Protein AF-A0A2V6QUX3-F1 (afdb_monomer_lite)

Foldseek 3Di:
DDDDDDDDDDDDDDDDDDDDDDDDDDDDDDDDDDDDDDDDDDDDDDDDDDPPPPDPDDDDDDDDDDDDDDDPPVPPVPVVLVVVLVVLLVVLVVVVVVVDAEEEAEDDDQQPSNQVSQVSSQVSSPVPPRHGYHYQERHVDVQNNCLNVPPVLLVLFPFPCSVQFDFLAQQVLLLCCQPPVVPDPLVVLLPDDAAGFPVVVCSVVVHDPCRRDVVPPRGHYRSNRHHVVSNVVSVVSSNVSSVVVVDVVVDDDPDD

Sequence (256 aa):
MARGRPPGQGSPQRGAAAARRHRAARPPLAAARGLARRRRARASSGAASPPRRLQADRAARLAVRRQPARARLRRHHLALRPTLVAVAAEILDALAAQGFRRFVLANYQADPAHLAAMARIKRRAELRRGVRVLFAGFAPAPRTQRAMTHARVTGLLKSPTPEREWHSGEMETSLVLATRPRLVRRRLARRLPPHWIDFRAALAAGKTFREMDASGRGYFGWPAAARAATGRRGLALRARLIARVLLAELGPLRTR

Secondary structure (DSSP, 8-state):
------------------------------------------------PPP-------PPP--PPPPPPSS-TTTHHHHHHHHHHHHHHHHHHHHHHTT--EEEEEE----HHHHHHHHHHHHHHHTSTT-EEEEEES-SSHHHHHHHT-HHHHTT---S-GGG--BBSHHHHHHHHHH-GGGS-HHHHTTPPPB---HHHHHHTT--TTTT-TT--S-BB-GGG--HHHHHHHHHHHHHHHHHHHHHHH-S----

Radius of gyration: 29.63 Å; chains: 1; bounding box: 108×69×61 Å

Structure (mmCIF, N/CA/C/O backbone):
data_AF-A0A2V6QUX3-F1
#
_entry.id   AF-A0A2V6QUX3-F1
#
loop_
_atom_site.group_PDB
_atom_site.id
_atom_site.type_symbol
_atom_site.label_atom_id
_atom_site.label_alt_id
_atom_site.label_comp_id
_atom_site.label_asym_id
_atom_site.label_entity_id
_atom_site.label_seq_id
_atom_site.pdbx_PDB_ins_code
_atom_site.Cartn_x
_atom_site.Cartn_y
_atom_site.Cartn_z
_atom_site.occupancy
_atom_site.B_iso_or_equiv
_atom_site.auth_seq_id
_atom_site.auth_comp_id
_atom_site.auth_asym_id
_atom_site.auth_atom_id
_atom_site.pdbx_PDB_model_num
ATOM 1 N N . MET A 1 1 ? 73.077 -7.636 -27.935 1.00 43.09 1 MET A N 1
ATOM 2 C CA . MET A 1 1 ? 72.700 -8.902 -27.266 1.00 43.09 1 MET A CA 1
ATOM 3 C C . MET A 1 1 ? 71.579 -9.573 -28.047 1.00 43.09 1 MET A C 1
ATOM 5 O O . MET A 1 1 ? 70.818 -8.884 -28.714 1.00 43.09 1 MET A O 1
ATOM 9 N N . ALA A 1 2 ? 71.615 -10.902 -28.082 1.00 38.53 2 ALA A N 1
ATOM 10 C CA . ALA A 1 2 ? 71.203 -11.757 -29.191 1.00 38.53 2 ALA A CA 1
ATOM 11 C C . ALA A 1 2 ? 69.688 -11.937 -29.409 1.00 38.53 2 ALA A C 1
ATOM 13 O O . ALA A 1 2 ? 68.877 -11.845 -28.493 1.00 38.53 2 ALA A O 1
ATOM 14 N N . ARG A 1 3 ? 69.361 -12.245 -30.672 1.00 46.12 3 ARG A N 1
ATOM 15 C CA . ARG A 1 3 ? 68.068 -12.709 -31.194 1.00 46.12 3 ARG A CA 1
ATOM 16 C C . ARG A 1 3 ? 67.810 -14.166 -30.784 1.00 46.12 3 ARG A C 1
ATOM 18 O O . ARG A 1 3 ? 68.743 -14.960 -30.771 1.00 46.12 3 ARG A O 1
ATOM 25 N N . GLY A 1 4 ? 66.539 -14.528 -30.601 1.00 35.66 4 GLY A N 1
ATOM 26 C CA . GLY A 1 4 ? 66.087 -15.919 -30.504 1.00 35.66 4 GLY A CA 1
ATOM 27 C C . GLY A 1 4 ? 64.568 -16.058 -30.668 1.00 35.66 4 GLY A C 1
ATOM 28 O O . GLY A 1 4 ? 63.808 -15.740 -29.763 1.00 35.66 4 GLY A O 1
ATOM 29 N N . ARG A 1 5 ? 64.136 -16.532 -31.840 1.00 44.34 5 ARG A N 1
ATOM 30 C CA . ARG A 1 5 ? 62.883 -17.283 -32.097 1.00 44.34 5 ARG A CA 1
ATOM 31 C C . ARG A 1 5 ? 63.301 -18.770 -32.205 1.00 44.34 5 ARG A C 1
ATOM 33 O O . ARG A 1 5 ? 64.470 -18.967 -32.545 1.00 44.34 5 ARG A O 1
ATOM 40 N N . PRO A 1 6 ? 62.438 -19.805 -32.024 1.00 53.16 6 PRO A N 1
ATOM 41 C CA . PRO A 1 6 ? 61.238 -20.003 -32.858 1.00 53.16 6 PRO A CA 1
ATOM 42 C C . PRO A 1 6 ? 60.095 -20.811 -32.139 1.00 53.16 6 PRO A C 1
ATOM 44 O O . PRO A 1 6 ? 59.883 -20.533 -30.963 1.00 53.16 6 PRO A O 1
ATOM 47 N N . PRO A 1 7 ? 59.242 -21.654 -32.785 1.00 52.06 7 PRO A N 1
ATOM 48 C CA . PRO A 1 7 ? 57.786 -21.451 -32.815 1.00 52.06 7 PRO A CA 1
ATOM 49 C C . PRO A 1 7 ? 56.958 -22.633 -32.244 1.00 52.06 7 PRO A C 1
ATOM 51 O O . PRO A 1 7 ? 57.486 -23.691 -31.924 1.00 52.06 7 PRO A O 1
ATOM 54 N N . GLY A 1 8 ? 55.629 -22.490 -32.178 1.00 36.59 8 GLY A N 1
ATOM 55 C CA . GLY A 1 8 ? 54.726 -23.606 -31.863 1.00 36.59 8 GLY A CA 1
ATOM 56 C C . GLY A 1 8 ? 53.265 -23.301 -32.190 1.00 36.59 8 GLY A C 1
ATOM 57 O O . GLY A 1 8 ? 52.584 -22.637 -31.418 1.00 36.59 8 GLY A O 1
ATOM 58 N N . GLN A 1 9 ? 52.806 -23.762 -33.356 1.00 39.53 9 GLN A N 1
ATOM 59 C CA . GLN A 1 9 ? 51.411 -23.722 -33.804 1.00 39.53 9 GLN A CA 1
ATOM 60 C C . GLN A 1 9 ? 50.576 -24.814 -33.111 1.00 39.53 9 GLN A C 1
ATOM 62 O O . GLN A 1 9 ? 51.081 -25.902 -32.849 1.00 39.53 9 GLN A O 1
ATOM 67 N N . GLY A 1 10 ? 49.276 -24.562 -32.919 1.00 31.95 10 GLY A N 1
ATOM 68 C CA . GLY A 1 10 ? 48.296 -25.602 -32.583 1.00 31.95 10 GLY A CA 1
ATOM 69 C C . GLY A 1 10 ? 46.887 -25.055 -32.336 1.00 31.95 10 GLY A C 1
ATOM 70 O O . GLY A 1 10 ? 46.581 -24.586 -31.246 1.00 31.95 10 GLY A O 1
ATOM 71 N N . SER A 1 11 ? 46.018 -25.112 -33.348 1.00 40.03 11 SER A N 1
ATOM 72 C CA . SER A 1 11 ? 44.553 -24.960 -33.221 1.00 40.03 11 SER A CA 1
ATOM 73 C C . SER A 1 11 ? 43.859 -26.331 -33.466 1.00 40.03 11 SER A C 1
ATOM 75 O O . SER A 1 11 ? 44.556 -27.340 -33.528 1.00 40.03 11 SER A O 1
ATOM 77 N N . PRO A 1 12 ? 42.515 -26.455 -33.527 1.00 47.34 12 PRO A N 1
ATOM 78 C CA . PRO A 1 12 ? 41.718 -27.200 -32.549 1.00 47.34 12 PRO A CA 1
ATOM 79 C C . PRO A 1 12 ? 41.061 -28.483 -33.114 1.00 47.34 12 PRO A C 1
ATOM 81 O O . PRO A 1 12 ? 40.674 -28.540 -34.279 1.00 47.34 12 PRO A O 1
ATOM 84 N N . GLN A 1 13 ? 40.810 -29.489 -32.270 1.00 39.94 13 GLN A N 1
ATOM 85 C CA . GLN A 1 13 ? 39.894 -30.609 -32.572 1.00 39.94 13 GLN A CA 1
ATOM 86 C C . GLN A 1 13 ? 38.614 -30.408 -31.742 1.00 39.94 13 GLN A C 1
ATOM 88 O O . GLN A 1 13 ? 38.682 -30.281 -30.525 1.00 39.94 13 GLN A O 1
ATOM 93 N N . ARG A 1 14 ? 37.453 -30.072 -32.326 1.00 39.25 14 ARG A N 1
ATOM 94 C CA . ARG A 1 14 ? 36.448 -30.945 -32.978 1.00 39.25 14 ARG A CA 1
ATOM 95 C C . ARG A 1 14 ? 36.137 -32.232 -32.203 1.00 39.25 14 ARG A C 1
ATOM 97 O O . ARG A 1 14 ? 36.908 -33.177 -32.225 1.00 39.25 14 ARG A O 1
ATOM 104 N N . GLY A 1 15 ? 34.930 -32.276 -31.640 1.00 31.92 15 GLY A N 1
ATOM 105 C CA . GLY A 1 15 ? 34.277 -33.481 -31.130 1.00 31.92 15 GLY A CA 1
ATOM 106 C C . GLY A 1 15 ? 32.776 -33.241 -30.983 1.00 31.92 15 GLY A C 1
ATOM 107 O O . GLY A 1 15 ? 32.317 -32.745 -29.961 1.00 31.92 15 GLY A O 1
ATOM 108 N N . ALA A 1 16 ? 32.026 -33.527 -32.046 1.00 33.94 16 ALA A N 1
ATOM 109 C CA . ALA A 1 16 ? 30.569 -33.545 -32.077 1.00 33.94 16 ALA A CA 1
ATOM 110 C C . ALA A 1 16 ? 30.054 -34.952 -31.747 1.00 33.94 16 ALA A C 1
ATOM 112 O O . ALA A 1 16 ? 30.680 -35.915 -32.174 1.00 33.94 16 ALA A O 1
ATOM 113 N N . ALA A 1 17 ? 28.907 -35.046 -31.064 1.00 33.72 17 ALA A N 1
ATOM 114 C CA . ALA A 1 17 ? 27.899 -36.125 -31.112 1.00 33.72 17 ALA A CA 1
ATOM 115 C C . ALA A 1 17 ? 27.085 -36.095 -29.804 1.00 33.72 17 ALA A C 1
ATOM 117 O O . ALA A 1 17 ? 27.622 -35.799 -28.749 1.00 33.72 17 ALA A O 1
ATOM 118 N N . ALA A 1 18 ? 25.805 -36.429 -29.723 1.00 34.84 18 ALA A N 1
ATOM 119 C CA . ALA A 1 18 ? 24.740 -36.630 -30.687 1.00 34.84 18 ALA A CA 1
ATOM 120 C C . ALA A 1 18 ? 23.463 -36.756 -29.839 1.00 34.84 18 ALA A C 1
ATOM 122 O O . ALA A 1 18 ? 23.457 -37.369 -28.772 1.00 34.84 18 ALA A O 1
ATOM 123 N N . ALA A 1 19 ? 22.374 -36.172 -30.320 1.00 35.12 19 ALA A N 1
ATOM 124 C CA . ALA A 1 19 ? 21.045 -36.363 -29.770 1.00 35.12 19 ALA A CA 1
ATOM 125 C C . ALA A 1 19 ? 20.570 -37.813 -29.958 1.00 35.12 19 ALA A C 1
ATOM 127 O O . ALA A 1 19 ? 20.702 -38.352 -31.055 1.00 35.12 19 ALA A O 1
ATOM 128 N N . ARG A 1 20 ? 19.883 -38.389 -28.962 1.00 39.03 20 ARG A N 1
ATOM 129 C CA . ARG A 1 20 ? 18.857 -39.417 -29.207 1.00 39.03 20 ARG A CA 1
ATOM 130 C C . ARG A 1 20 ? 17.633 -39.201 -28.320 1.00 39.03 20 ARG A C 1
ATOM 132 O O . ARG A 1 20 ? 17.701 -39.163 -27.098 1.00 39.03 20 ARG A O 1
ATOM 139 N N . ARG A 1 21 ? 16.509 -39.028 -29.013 1.00 38.91 21 ARG A N 1
ATOM 140 C CA . ARG A 1 21 ? 15.127 -39.053 -28.532 1.00 38.91 21 ARG A CA 1
ATOM 141 C C . ARG A 1 21 ? 14.671 -40.512 -28.459 1.00 38.91 21 ARG A C 1
ATOM 143 O O . ARG A 1 21 ? 14.936 -41.224 -29.413 1.00 38.91 21 ARG A O 1
ATOM 150 N N . HIS A 1 22 ? 13.891 -40.895 -27.452 1.00 34.91 22 HIS A N 1
ATOM 151 C CA . HIS A 1 22 ? 12.824 -41.912 -27.540 1.00 34.91 22 HIS A CA 1
ATOM 152 C C . HIS A 1 22 ? 11.857 -41.640 -26.372 1.00 34.91 22 HIS A C 1
ATOM 154 O O . HIS A 1 22 ? 12.281 -41.584 -25.228 1.00 34.91 22 HIS A O 1
ATOM 160 N N . ARG A 1 23 ? 10.675 -41.064 -26.614 1.00 32.09 23 ARG A N 1
ATOM 161 C CA . ARG A 1 23 ? 9.400 -41.626 -27.110 1.00 32.09 23 ARG A CA 1
ATOM 162 C C . ARG A 1 23 ? 8.603 -42.335 -26.002 1.00 32.09 23 ARG A C 1
ATOM 164 O O . ARG A 1 23 ? 9.087 -43.222 -25.320 1.00 32.09 23 ARG A O 1
ATOM 171 N N . ALA A 1 24 ? 7.378 -41.835 -25.865 1.00 34.84 24 ALA A N 1
ATOM 172 C CA . ALA A 1 24 ? 6.323 -42.142 -24.913 1.00 34.84 24 ALA A CA 1
ATOM 173 C C . ALA A 1 24 ? 5.919 -43.619 -24.793 1.00 34.84 24 ALA A C 1
ATOM 175 O O . ALA A 1 24 ? 5.909 -44.337 -25.788 1.00 34.84 24 ALA A O 1
ATOM 176 N N . ALA A 1 25 ? 5.387 -43.969 -23.618 1.00 32.56 25 ALA A N 1
ATOM 177 C CA . ALA A 1 25 ? 4.311 -44.947 -23.474 1.00 32.56 25 ALA A CA 1
ATOM 178 C C . ALA A 1 25 ? 3.420 -44.591 -22.260 1.00 32.56 25 ALA A C 1
ATOM 180 O O . ALA A 1 25 ? 3.866 -44.582 -21.117 1.00 32.56 25 ALA A O 1
ATOM 181 N N . ARG A 1 26 ? 2.152 -44.260 -22.535 1.00 40.69 26 ARG A N 1
ATOM 182 C CA . ARG A 1 26 ? 0.984 -44.471 -21.653 1.00 40.69 26 ARG A CA 1
ATOM 183 C C . ARG A 1 26 ? 0.309 -45.754 -22.151 1.00 40.69 26 ARG A C 1
ATOM 185 O O . ARG A 1 26 ? 0.364 -45.977 -23.362 1.00 40.69 26 ARG A O 1
ATOM 192 N N . PRO A 1 27 ? -0.342 -46.556 -21.291 1.00 43.00 27 PRO A N 1
ATOM 193 C CA . PRO A 1 27 ? -1.818 -46.516 -21.170 1.00 43.00 27 PRO A CA 1
ATOM 194 C C . PRO A 1 27 ? -2.310 -46.992 -19.767 1.00 43.00 27 PRO A C 1
ATOM 196 O O . PRO A 1 27 ? -1.497 -47.045 -18.849 1.00 43.00 27 PRO A O 1
ATOM 199 N N . PRO A 1 28 ? -3.590 -47.373 -19.552 1.00 46.66 28 PRO A N 1
ATOM 200 C CA . PRO A 1 28 ? -4.820 -46.598 -19.732 1.00 46.66 28 PRO A CA 1
ATOM 201 C C . PRO A 1 28 ? -5.680 -46.499 -18.444 1.00 46.66 28 PRO A C 1
ATOM 203 O O . PRO A 1 28 ? -5.431 -47.135 -17.425 1.00 46.66 28 PRO A O 1
ATOM 206 N N . LEU A 1 29 ? -6.732 -45.680 -18.543 1.00 36.84 29 LEU A N 1
ATOM 207 C CA . LEU A 1 29 ? -7.886 -45.599 -17.644 1.00 36.84 29 LEU A CA 1
ATOM 208 C C . LEU A 1 29 ? -8.744 -46.874 -17.709 1.00 36.84 29 LEU A C 1
ATOM 210 O O . LEU A 1 29 ? -9.062 -47.332 -18.804 1.00 36.84 29 LEU A O 1
ATOM 214 N N . ALA A 1 30 ? -9.217 -47.342 -16.552 1.00 33.44 30 ALA A N 1
ATOM 215 C CA . ALA A 1 30 ? -10.350 -48.256 -16.430 1.00 33.44 30 ALA A CA 1
ATOM 216 C C . ALA A 1 30 ? -11.460 -47.603 -15.589 1.00 33.44 30 ALA A C 1
ATOM 218 O O . ALA A 1 30 ? -11.203 -46.900 -14.611 1.00 33.44 30 ALA A O 1
ATOM 219 N N . ALA A 1 31 ? -12.694 -47.813 -16.037 1.00 31.36 31 ALA A N 1
ATOM 220 C CA . ALA A 1 31 ? -13.938 -47.250 -15.538 1.00 31.36 31 ALA A CA 1
ATOM 221 C C . ALA A 1 31 ? -14.738 -48.283 -14.725 1.00 31.36 31 ALA A C 1
ATOM 223 O O . ALA A 1 31 ? -14.658 -49.465 -15.029 1.00 31.36 31 ALA A O 1
ATOM 224 N N . ALA A 1 32 ? -15.566 -47.820 -13.779 1.00 33.09 32 ALA A N 1
ATOM 225 C CA . ALA A 1 32 ? -16.859 -48.399 -13.347 1.00 33.09 32 ALA A CA 1
ATOM 226 C C . ALA A 1 32 ? -17.409 -47.489 -12.222 1.00 33.09 32 ALA A C 1
ATOM 228 O O . ALA A 1 32 ? -16.690 -47.208 -11.271 1.00 33.09 32 ALA A O 1
ATOM 229 N N . ARG A 1 33 ? -18.536 -46.766 -12.331 1.00 31.72 33 ARG A N 1
ATOM 230 C CA . ARG A 1 33 ? -19.962 -47.167 -12.403 1.00 31.72 33 ARG A CA 1
ATOM 231 C C . ARG A 1 33 ? -20.409 -48.117 -11.278 1.00 31.72 33 ARG A C 1
ATOM 233 O O . ARG A 1 33 ? -19.959 -49.249 -11.219 1.00 31.72 33 ARG A O 1
ATOM 240 N N . GLY A 1 34 ? -21.371 -47.654 -10.469 1.00 28.30 34 GLY A N 1
ATOM 241 C CA . GLY A 1 34 ? -22.143 -48.449 -9.498 1.00 28.30 34 GLY A CA 1
ATOM 242 C C . GLY A 1 34 ? -22.732 -47.568 -8.384 1.00 28.30 34 GLY A C 1
ATOM 243 O O . GLY A 1 34 ? -22.039 -47.230 -7.439 1.00 28.30 34 GLY A O 1
ATOM 244 N N . LEU A 1 35 ? -23.871 -46.909 -8.617 1.00 30.88 35 LEU A N 1
ATOM 245 C CA . LEU A 1 35 ? -25.223 -47.305 -8.178 1.00 30.88 35 LEU A CA 1
ATOM 246 C C . LEU A 1 35 ? -25.536 -47.105 -6.678 1.00 30.88 35 LEU A C 1
ATOM 248 O O . LEU A 1 35 ? -25.100 -47.834 -5.800 1.00 30.88 35 LEU A O 1
ATOM 252 N N . ALA A 1 36 ? -26.380 -46.090 -6.466 1.00 31.48 36 ALA A N 1
ATOM 253 C CA . ALA A 1 36 ? -27.442 -45.927 -5.477 1.00 31.48 36 ALA A CA 1
ATOM 254 C C . ALA A 1 36 ? -27.712 -47.062 -4.468 1.00 31.48 36 ALA A C 1
ATOM 256 O O . ALA A 1 36 ? -27.980 -48.191 -4.864 1.00 31.48 36 ALA A O 1
ATOM 257 N N . ARG A 1 37 ? -27.964 -46.681 -3.204 1.00 33.97 37 ARG A N 1
ATOM 258 C CA . ARG A 1 37 ? -29.297 -46.836 -2.583 1.00 33.97 37 ARG A CA 1
ATOM 259 C C . ARG A 1 37 ? -29.432 -46.095 -1.250 1.00 33.97 37 ARG A C 1
ATOM 261 O O . ARG A 1 37 ? -28.499 -45.926 -0.479 1.00 33.97 37 ARG A O 1
ATOM 268 N N . ARG A 1 38 ? -30.665 -45.632 -1.051 1.00 37.31 38 ARG A N 1
ATOM 269 C CA . ARG A 1 38 ? -31.224 -44.913 0.095 1.00 37.31 38 ARG A CA 1
ATOM 270 C C . ARG A 1 38 ? -31.190 -45.759 1.371 1.00 37.31 38 ARG A C 1
ATOM 272 O O . ARG A 1 38 ? -31.522 -46.936 1.306 1.00 37.31 38 ARG A O 1
ATOM 279 N N . ARG A 1 39 ? -31.048 -45.105 2.528 1.00 33.22 39 ARG A N 1
ATOM 280 C CA . ARG A 1 39 ? -31.860 -45.407 3.720 1.00 33.22 39 ARG A CA 1
ATOM 281 C C . ARG A 1 39 ? -31.997 -44.163 4.600 1.00 33.22 39 ARG A C 1
ATOM 283 O O . ARG A 1 39 ? -31.015 -43.598 5.065 1.00 33.22 39 ARG A O 1
ATOM 290 N N . ARG A 1 40 ? -33.248 -43.724 4.768 1.00 33.03 40 ARG A N 1
ATOM 291 C CA . ARG A 1 40 ? -33.690 -42.825 5.837 1.00 33.03 40 ARG A CA 1
ATOM 292 C C . ARG A 1 40 ? -33.839 -43.664 7.106 1.00 33.03 40 ARG A C 1
ATOM 294 O O . ARG A 1 40 ? -34.483 -44.705 7.046 1.00 33.03 40 ARG A O 1
ATOM 301 N N . ALA A 1 41 ? -33.351 -43.155 8.228 1.00 31.75 41 ALA A N 1
ATOM 302 C CA . ALA A 1 41 ? -33.895 -43.444 9.547 1.00 31.75 41 ALA A CA 1
ATOM 303 C C . ALA A 1 41 ? -33.801 -42.156 10.376 1.00 31.75 41 ALA A C 1
ATOM 305 O O . ALA A 1 41 ? -32.741 -41.539 10.461 1.00 31.75 41 ALA A O 1
ATOM 306 N N . ARG A 1 42 ? -34.947 -41.713 10.897 1.00 34.09 42 ARG A N 1
ATOM 307 C CA . ARG A 1 42 ? -35.059 -40.678 11.927 1.00 34.09 42 ARG A CA 1
ATOM 308 C C . ARG A 1 42 ? -34.806 -41.344 13.279 1.00 34.09 42 ARG A C 1
ATOM 310 O O . ARG A 1 42 ? -35.433 -42.362 13.541 1.00 34.09 42 ARG A O 1
ATOM 317 N N . ALA A 1 43 ? -34.012 -40.716 14.137 1.00 29.09 43 ALA A N 1
ATOM 318 C CA . ALA A 1 43 ? -34.229 -40.717 15.580 1.00 29.09 43 ALA A CA 1
ATOM 319 C C . ALA A 1 43 ? -33.543 -39.488 16.196 1.00 29.09 43 ALA A C 1
ATOM 321 O O . ALA A 1 43 ? -32.463 -39.074 15.786 1.00 29.09 43 ALA A O 1
ATOM 322 N N . SER A 1 44 ? -34.271 -38.878 17.115 1.00 32.06 44 SER A N 1
ATOM 323 C CA . SER A 1 44 ? -34.061 -37.636 17.850 1.00 32.06 44 SER A CA 1
ATOM 324 C C . SER A 1 44 ? -33.049 -37.748 18.991 1.00 32.06 44 SER A C 1
ATOM 326 O O . SER A 1 44 ? -33.117 -38.720 19.729 1.00 32.06 44 SER A O 1
ATOM 328 N N . SER A 1 45 ? -32.261 -36.695 19.236 1.00 28.34 45 SER A N 1
ATOM 329 C CA . SER A 1 45 ? -32.005 -36.135 20.582 1.00 28.34 45 SER A CA 1
ATOM 330 C C . SER A 1 45 ? -31.050 -34.942 20.482 1.00 28.34 45 SER A C 1
ATOM 332 O O . SER A 1 45 ? -30.103 -34.963 19.700 1.00 28.34 45 SER A O 1
ATOM 334 N N . GLY A 1 46 ? -31.335 -33.881 21.237 1.00 33.81 46 GLY A N 1
ATOM 335 C CA . GLY A 1 46 ? -30.667 -32.588 21.137 1.00 33.81 46 GLY A CA 1
ATOM 336 C C . GLY A 1 46 ? -29.177 -32.587 21.479 1.00 33.81 46 GLY A C 1
ATOM 337 O O . GLY A 1 46 ? -28.716 -33.321 22.345 1.00 33.81 46 GLY A O 1
ATOM 338 N N . ALA A 1 47 ? -28.449 -31.683 20.827 1.00 28.09 47 ALA A N 1
ATOM 339 C CA . ALA A 1 47 ? -27.190 -31.141 21.317 1.00 28.09 47 ALA A CA 1
ATOM 340 C C . ALA A 1 47 ? -26.915 -29.799 20.618 1.00 28.09 47 ALA A C 1
ATOM 342 O O . ALA A 1 47 ? -26.825 -29.733 19.396 1.00 28.09 47 ALA A O 1
ATOM 343 N N . ALA A 1 48 ? -26.842 -28.749 21.437 1.00 30.23 48 ALA A N 1
ATOM 344 C CA . ALA A 1 48 ? -26.171 -27.463 21.246 1.00 30.23 48 ALA A CA 1
ATOM 345 C C . ALA A 1 48 ? -26.047 -26.886 19.818 1.00 30.23 48 ALA A C 1
ATOM 347 O O . ALA A 1 48 ? -25.241 -27.322 18.995 1.00 30.23 48 ALA A O 1
ATOM 348 N N . SER A 1 49 ? -26.742 -25.767 19.590 1.00 31.16 49 SER A N 1
ATOM 349 C CA . SER A 1 49 ? -26.425 -24.825 18.513 1.00 31.16 49 SER A CA 1
ATOM 350 C C . SER A 1 49 ? -24.928 -24.472 18.527 1.00 31.16 49 SER A C 1
ATOM 352 O O . SER A 1 49 ? -24.420 -24.046 19.567 1.00 31.16 49 SER A O 1
ATOM 354 N N . PRO A 1 50 ? -24.204 -24.597 17.401 1.00 31.17 50 PRO A N 1
ATOM 355 C CA . PRO A 1 50 ? -22.801 -24.213 17.346 1.00 31.17 50 PRO A CA 1
ATOM 356 C C . PRO A 1 50 ? -22.668 -22.692 17.521 1.00 31.17 50 PRO A C 1
ATOM 358 O O . PRO A 1 50 ? -23.553 -21.940 17.092 1.00 31.17 50 PRO A O 1
ATOM 361 N N . PRO A 1 51 ? -21.567 -22.200 18.118 1.00 31.34 51 PRO A N 1
ATOM 362 C CA . PRO A 1 51 ? -21.368 -20.773 18.309 1.00 31.34 51 PRO A CA 1
ATOM 363 C C . PRO A 1 51 ? -21.386 -20.066 16.952 1.00 31.34 51 PRO A C 1
ATOM 365 O O . PRO A 1 51 ? -20.704 -20.470 16.002 1.00 31.34 51 PRO A O 1
ATOM 368 N N . ARG A 1 52 ? -22.194 -19.001 16.866 1.00 32.44 52 ARG A N 1
ATOM 369 C CA . ARG A 1 52 ? -22.259 -18.101 15.711 1.00 32.44 52 ARG A CA 1
ATOM 370 C C . ARG A 1 52 ? -20.835 -17.709 15.321 1.00 32.44 52 ARG A C 1
ATOM 372 O O . ARG A 1 52 ? -20.135 -17.035 16.074 1.00 32.44 52 ARG A O 1
ATOM 379 N N . ARG A 1 53 ? -20.406 -18.132 14.129 1.00 28.45 53 ARG A N 1
ATOM 380 C CA . ARG A 1 53 ? -19.168 -17.648 13.514 1.00 28.45 53 ARG A CA 1
ATOM 381 C C . ARG A 1 53 ? -19.244 -16.124 13.456 1.00 28.45 53 ARG A C 1
ATOM 383 O O . ARG A 1 53 ? -20.141 -15.588 12.812 1.00 28.45 53 ARG A O 1
ATOM 390 N N . LEU A 1 54 ? -18.299 -15.451 14.109 1.00 31.56 54 LEU A N 1
ATOM 391 C CA . LEU A 1 54 ? -18.039 -14.023 13.944 1.00 31.56 54 LEU A CA 1
ATOM 392 C C . LEU A 1 54 ? -17.766 -13.748 12.457 1.00 31.56 54 LEU A C 1
ATOM 394 O O . LEU A 1 54 ? -16.657 -13.959 11.961 1.00 31.56 54 LEU A O 1
ATOM 398 N N . GLN A 1 55 ? -18.797 -13.322 11.730 1.00 26.77 55 GLN A N 1
ATOM 399 C CA . GLN A 1 55 ? -18.636 -12.699 10.426 1.00 26.77 55 GLN A CA 1
ATOM 400 C C . GLN A 1 55 ? -18.021 -11.321 10.667 1.00 26.77 55 GLN A C 1
ATOM 402 O O . GLN A 1 55 ? -18.598 -10.466 11.330 1.00 26.77 55 GLN A O 1
ATOM 407 N N . ALA A 1 56 ? -16.807 -11.117 10.160 1.00 38.34 56 ALA A N 1
ATOM 408 C CA . ALA A 1 56 ? -16.301 -9.772 9.962 1.00 38.34 56 ALA A CA 1
ATOM 409 C C . ALA A 1 56 ? -17.142 -9.141 8.847 1.00 38.34 56 ALA A C 1
ATOM 411 O O . ALA A 1 56 ? -16.945 -9.466 7.671 1.00 38.34 56 ALA A O 1
ATOM 412 N N . ASP A 1 57 ? -18.090 -8.283 9.218 1.00 38.12 57 ASP A N 1
ATOM 413 C CA . ASP A 1 57 ? -18.901 -7.549 8.255 1.00 38.12 57 ASP A CA 1
ATOM 414 C C . ASP A 1 57 ? -17.991 -6.681 7.380 1.00 38.12 57 ASP A C 1
ATOM 416 O O . ASP A 1 57 ? -17.270 -5.789 7.839 1.00 38.12 57 ASP A O 1
ATOM 420 N N . ARG A 1 58 ? -17.967 -6.991 6.081 1.00 38.00 58 ARG A N 1
ATOM 421 C CA . ARG A 1 58 ? -17.221 -6.218 5.086 1.00 38.00 58 ARG A CA 1
ATOM 422 C C . ARG A 1 58 ? -17.966 -4.912 4.823 1.00 38.00 58 ARG A C 1
ATOM 424 O O . ARG A 1 58 ? -18.871 -4.882 3.996 1.00 38.00 58 ARG A O 1
ATOM 431 N N . ALA A 1 59 ? -17.539 -3.829 5.465 1.00 44.88 59 ALA A N 1
ATOM 432 C CA . ALA A 1 59 ? -17.989 -2.487 5.108 1.00 44.88 59 ALA A CA 1
ATOM 433 C C . ALA A 1 59 ? -17.512 -2.073 3.697 1.00 44.88 59 ALA A C 1
ATOM 435 O O . ALA A 1 59 ? -16.501 -2.562 3.176 1.00 44.88 59 ALA A O 1
ATOM 436 N N . ALA A 1 60 ? -18.287 -1.177 3.081 1.00 39.81 60 ALA A N 1
ATOM 437 C CA . ALA A 1 60 ? -18.222 -0.763 1.683 1.00 39.81 60 ALA A CA 1
ATOM 438 C C . ALA A 1 60 ? -16.819 -0.350 1.193 1.00 39.81 60 ALA A C 1
ATOM 440 O O . ALA A 1 60 ? -16.063 0.352 1.862 1.00 39.81 60 ALA A O 1
ATOM 441 N N . ARG A 1 61 ? -16.484 -0.755 -0.041 1.00 39.00 61 ARG A N 1
ATOM 442 C CA . ARG A 1 61 ? -15.295 -0.274 -0.759 1.00 39.00 61 ARG A CA 1
ATOM 443 C C . ARG A 1 61 ? -15.598 1.096 -1.361 1.00 39.00 61 ARG A C 1
ATOM 445 O O . ARG A 1 61 ? -16.437 1.185 -2.251 1.00 39.00 61 ARG A O 1
ATOM 452 N N . LEU A 1 62 ? -14.880 2.135 -0.941 1.00 37.81 62 LEU A N 1
ATOM 453 C CA . LEU A 1 62 ? -14.979 3.454 -1.564 1.00 37.81 62 LEU A CA 1
ATOM 454 C C . LEU A 1 62 ? -14.331 3.416 -2.962 1.00 37.81 62 LEU A C 1
ATOM 456 O O . LEU A 1 62 ? -13.112 3.296 -3.089 1.00 37.81 62 LEU A O 1
ATOM 460 N N . ALA A 1 63 ? -15.144 3.481 -4.017 1.00 29.45 63 ALA A N 1
ATOM 461 C CA . ALA A 1 63 ? -14.690 3.645 -5.396 1.00 29.45 63 ALA A CA 1
ATOM 462 C C . ALA A 1 63 ? -15.011 5.072 -5.859 1.00 29.45 63 ALA A C 1
ATOM 464 O O . ALA A 1 63 ? -16.172 5.430 -6.026 1.00 29.45 63 ALA A O 1
ATOM 465 N N . VAL A 1 64 ? -13.980 5.895 -6.063 1.00 35.78 64 VAL A N 1
ATOM 466 C CA . VAL A 1 64 ? -14.138 7.254 -6.602 1.00 35.78 64 VAL A CA 1
ATOM 467 C C . VAL A 1 64 ? -14.330 7.169 -8.121 1.00 35.78 64 VAL A C 1
ATOM 469 O O . VAL A 1 64 ? -13.482 6.627 -8.834 1.00 35.78 64 VAL A O 1
ATOM 472 N N . ARG A 1 65 ? -15.457 7.689 -8.623 1.00 27.27 65 ARG A N 1
ATOM 473 C CA . ARG A 1 65 ? -15.806 7.749 -10.054 1.00 27.27 65 ARG A CA 1
ATOM 474 C C . ARG A 1 65 ? -14.926 8.804 -10.752 1.00 27.27 65 ARG A C 1
ATOM 476 O O . ARG A 1 65 ? -14.814 9.927 -10.272 1.00 27.27 65 ARG A O 1
ATOM 483 N N . ARG A 1 66 ? -14.271 8.450 -11.868 1.00 31.28 66 ARG A N 1
ATOM 484 C CA . ARG A 1 66 ? -13.461 9.378 -12.689 1.00 31.28 66 ARG A CA 1
ATOM 485 C C . ARG A 1 66 ? -14.365 10.267 -13.558 1.00 31.28 66 ARG A C 1
ATOM 487 O O . ARG A 1 66 ? -15.197 9.732 -14.281 1.00 31.28 66 ARG A O 1
ATOM 494 N N . GLN A 1 67 ? -14.126 11.580 -13.555 1.00 26.11 67 GLN A N 1
ATOM 495 C CA . GLN A 1 67 ? -14.507 12.514 -14.631 1.00 26.11 67 GLN A CA 1
ATOM 496 C C . GLN A 1 67 ? -13.280 12.802 -15.526 1.00 26.11 67 GLN A C 1
ATOM 498 O O . GLN A 1 67 ? -12.148 12.687 -15.041 1.00 26.11 67 GLN A O 1
ATOM 503 N N . PRO A 1 68 ? -13.458 13.098 -16.830 1.00 35.56 68 PRO A N 1
ATOM 504 C CA . PRO A 1 68 ? -12.358 13.123 -17.788 1.00 35.56 68 PRO A CA 1
ATOM 505 C C . PRO A 1 68 ? -11.465 14.365 -17.652 1.00 35.56 68 PRO A C 1
ATOM 507 O O . PRO A 1 68 ? -11.903 15.459 -17.308 1.00 35.56 68 PRO A O 1
ATOM 510 N N . ALA A 1 69 ? -10.177 14.140 -17.920 1.00 42.69 69 ALA A N 1
ATOM 511 C CA . ALA A 1 69 ? -9.073 15.088 -17.831 1.00 42.69 69 ALA A CA 1
ATOM 512 C C . ALA A 1 69 ? -9.144 16.141 -18.946 1.00 42.69 69 ALA A C 1
ATOM 514 O O . ALA A 1 69 ? -9.444 15.809 -20.088 1.00 42.69 69 ALA A O 1
ATOM 515 N N . ARG A 1 70 ? -8.815 17.400 -18.660 1.00 33.09 70 ARG A N 1
ATOM 516 C CA . ARG A 1 70 ? -7.508 18.014 -18.957 1.00 33.09 70 ARG A CA 1
ATOM 517 C C . ARG A 1 70 ? -7.492 19.370 -18.230 1.00 33.09 70 ARG A C 1
ATOM 519 O O . ARG A 1 70 ? -8.407 20.144 -18.450 1.00 33.09 70 ARG A O 1
ATOM 526 N N . ALA A 1 71 ? -6.506 19.605 -17.349 1.00 29.94 71 ALA A N 1
ATOM 527 C CA . ALA A 1 71 ? -6.063 20.908 -16.784 1.00 29.94 71 ALA A CA 1
ATOM 528 C C . ALA A 1 71 ? -5.934 21.039 -15.243 1.00 29.94 71 ALA A C 1
ATOM 530 O O . ALA A 1 71 ? -5.388 22.038 -14.791 1.00 29.94 71 ALA A O 1
ATOM 531 N N . ARG A 1 72 ? -6.335 20.078 -14.388 1.00 33.41 72 ARG A N 1
ATOM 532 C CA . ARG A 1 72 ? -6.344 20.308 -12.910 1.00 33.41 72 ARG A CA 1
ATOM 533 C C . ARG A 1 72 ? -5.546 19.338 -12.028 1.00 33.41 72 ARG A C 1
ATOM 535 O O . ARG A 1 72 ? -5.827 19.195 -10.844 1.00 33.41 72 ARG A O 1
ATOM 542 N N . LEU A 1 73 ? -4.482 18.711 -12.531 1.00 37.78 73 LEU A N 1
ATOM 543 C CA . LEU A 1 73 ? -3.697 17.747 -11.731 1.00 37.78 73 LEU A CA 1
ATOM 544 C C . LEU A 1 73 ? -2.895 18.357 -10.558 1.00 37.78 73 LEU A C 1
ATOM 546 O O . LEU A 1 73 ? -2.499 17.609 -9.668 1.00 37.78 73 LEU A O 1
ATOM 550 N N . ARG A 1 74 ? -2.711 19.687 -10.488 1.00 32.66 74 ARG A N 1
ATOM 551 C CA . ARG A 1 74 ? -2.019 20.341 -9.355 1.00 32.66 74 ARG A CA 1
ATOM 552 C C . ARG A 1 74 ? -2.872 20.473 -8.078 1.00 32.66 74 ARG A C 1
ATOM 554 O O . ARG A 1 74 ? -2.305 20.531 -6.996 1.00 32.66 74 ARG A O 1
ATOM 561 N N . ARG A 1 75 ? -4.214 20.483 -8.159 1.00 34.81 75 ARG A N 1
ATOM 562 C CA . ARG A 1 75 ? -5.093 20.751 -6.990 1.00 34.81 75 ARG A CA 1
ATOM 563 C C . ARG A 1 75 ? -5.708 19.507 -6.329 1.00 34.81 75 ARG A C 1
ATOM 565 O O . ARG A 1 75 ? -6.071 19.563 -5.157 1.00 34.81 75 ARG A O 1
ATOM 572 N N . HIS A 1 76 ? -5.790 18.366 -7.014 1.00 39.94 76 HIS A N 1
ATOM 573 C CA . HIS A 1 76 ? -6.528 17.204 -6.490 1.00 39.94 76 HIS A CA 1
ATOM 574 C C . HIS A 1 76 ? -5.795 16.411 -5.390 1.00 39.94 76 HIS A C 1
ATOM 576 O O . HIS A 1 76 ? -6.446 15.874 -4.500 1.00 39.94 76 HIS A O 1
ATOM 582 N N . HIS A 1 77 ? -4.459 16.373 -5.373 1.00 44.00 77 HIS A N 1
ATOM 583 C CA . HIS A 1 77 ? -3.718 15.628 -4.338 1.00 44.00 77 HIS A CA 1
ATOM 584 C C . HIS A 1 77 ? -3.688 16.322 -2.961 1.00 44.00 77 HIS A C 1
ATOM 586 O O . HIS A 1 77 ? -3.493 15.658 -1.940 1.00 44.00 77 HIS A O 1
ATOM 592 N N . LEU A 1 78 ? -3.903 17.641 -2.921 1.00 44.81 78 LEU A N 1
ATOM 593 C CA . LEU A 1 78 ? -4.020 18.423 -1.684 1.00 44.81 78 LEU A CA 1
ATOM 594 C C . LEU A 1 78 ? -5.476 18.501 -1.198 1.00 44.81 78 LEU A C 1
ATOM 596 O O . LEU A 1 78 ? -5.722 18.305 -0.009 1.00 44.81 78 LEU A O 1
ATOM 600 N N . ALA A 1 79 ? -6.444 18.678 -2.107 1.00 48.81 79 ALA A N 1
ATOM 601 C CA . ALA A 1 79 ? -7.864 18.814 -1.762 1.00 48.81 79 ALA A CA 1
ATOM 602 C C . ALA A 1 79 ? -8.513 17.525 -1.222 1.00 48.81 79 ALA A C 1
ATOM 604 O O . ALA A 1 79 ? -9.463 17.595 -0.453 1.00 48.81 79 ALA A O 1
ATOM 605 N N . LEU A 1 80 ? -7.993 16.341 -1.568 1.00 62.09 80 LEU A N 1
ATOM 606 C CA . LEU A 1 80 ? -8.566 15.073 -1.100 1.00 62.09 80 LEU A CA 1
ATOM 607 C C . LEU A 1 80 ? -8.224 14.740 0.359 1.00 62.09 80 LEU A C 1
ATOM 609 O O . LEU A 1 80 ? -8.863 13.864 0.933 1.00 62.09 80 LEU A O 1
ATOM 613 N N . ARG A 1 81 ? -7.231 15.394 0.981 1.00 76.25 81 ARG A N 1
ATOM 614 C CA . ARG A 1 81 ? -6.793 15.030 2.344 1.00 76.25 81 ARG A CA 1
ATOM 615 C C . ARG A 1 81 ? -7.795 15.484 3.411 1.00 76.25 81 ARG A C 1
ATOM 617 O O . ARG A 1 81 ? -8.153 14.648 4.238 1.00 76.25 81 ARG A O 1
ATOM 624 N N . PRO A 1 82 ? -8.294 16.740 3.404 1.00 85.88 82 PRO A N 1
ATOM 625 C CA . PRO A 1 82 ? -9.375 17.142 4.302 1.00 85.88 82 PRO A CA 1
ATOM 626 C C . PRO A 1 82 ? -10.643 16.316 4.075 1.00 85.88 82 PRO A C 1
ATOM 628 O O . PRO A 1 82 ? -11.228 15.836 5.040 1.00 85.88 82 PRO A O 1
ATOM 631 N N . THR A 1 83 ? -11.004 16.060 2.813 1.00 92.06 83 THR A N 1
ATOM 632 C CA . THR A 1 83 ? -12.168 15.232 2.464 1.00 92.06 83 THR A CA 1
ATOM 633 C C . THR A 1 83 ? -12.024 13.796 2.963 1.00 92.06 83 THR A C 1
ATOM 635 O O . THR A 1 83 ? -12.963 13.260 3.535 1.00 92.06 83 THR A O 1
ATOM 638 N N . LEU A 1 84 ? -10.849 13.174 2.814 1.00 92.00 84 LEU A N 1
ATOM 639 C CA . LEU A 1 84 ? -10.586 11.831 3.338 1.00 92.00 84 LEU A CA 1
ATOM 640 C C . LEU A 1 84 ? -10.764 11.784 4.858 1.00 92.00 84 LEU A C 1
ATOM 642 O O . LEU A 1 84 ? -11.372 10.846 5.365 1.00 92.00 84 LEU A O 1
ATOM 646 N N . VAL A 1 85 ? -10.242 12.785 5.576 1.00 94.56 85 VAL A N 1
ATOM 647 C CA . VAL A 1 85 ? -10.394 12.867 7.035 1.00 94.56 85 VAL A CA 1
ATOM 648 C C . VAL A 1 85 ? -11.864 13.019 7.418 1.00 94.56 85 VAL A C 1
ATOM 650 O O . VAL A 1 85 ? -12.309 12.301 8.307 1.00 94.56 85 VAL A O 1
ATOM 653 N N . ALA A 1 86 ? -12.601 13.911 6.751 1.00 94.38 86 ALA A N 1
ATOM 654 C CA . ALA A 1 86 ? -14.019 14.147 7.016 1.00 94.38 86 ALA A CA 1
ATOM 655 C C . ALA A 1 86 ? -14.855 12.882 6.779 1.00 94.38 86 ALA A C 1
ATOM 657 O O . ALA A 1 86 ? -15.462 12.373 7.715 1.00 94.38 86 ALA A O 1
ATOM 658 N N . VAL A 1 87 ? -14.774 12.298 5.578 1.00 95.75 87 VAL A N 1
ATOM 659 C CA . VAL A 1 87 ? -15.550 11.104 5.202 1.00 95.75 87 VAL A CA 1
ATOM 660 C C . VAL A 1 87 ? -15.223 9.915 6.102 1.00 95.75 87 VAL A C 1
ATOM 662 O O . VAL A 1 87 ? -16.119 9.214 6.565 1.00 95.75 87 VAL A O 1
ATOM 665 N N . ALA A 1 88 ? -13.939 9.660 6.370 1.00 96.06 88 ALA A N 1
ATOM 666 C CA . ALA A 1 88 ? -13.567 8.548 7.236 1.00 96.06 88 ALA A CA 1
ATOM 667 C C . ALA A 1 88 ? -14.039 8.771 8.679 1.00 96.06 88 ALA A C 1
ATOM 669 O O . ALA A 1 88 ? -14.492 7.820 9.310 1.00 96.06 88 ALA A O 1
ATOM 670 N N . ALA A 1 89 ? -13.953 10.000 9.196 1.00 93.50 89 ALA A N 1
ATOM 671 C CA . ALA A 1 89 ? -14.450 10.319 10.528 1.00 93.50 89 ALA A CA 1
ATOM 672 C C . ALA A 1 89 ? -15.969 10.146 10.620 1.00 93.50 89 ALA A C 1
ATOM 674 O O . ALA A 1 89 ? -16.424 9.477 11.534 1.00 93.50 89 ALA A O 1
ATOM 675 N N . GLU A 1 90 ? -16.733 10.645 9.646 1.00 95.94 90 GLU A N 1
ATOM 676 C CA . GLU A 1 90 ? -18.192 10.488 9.599 1.00 95.94 90 GLU A CA 1
ATOM 677 C C . GLU A 1 90 ? -18.616 9.015 9.594 1.00 95.94 90 GLU A C 1
ATOM 679 O O . GLU A 1 90 ? -19.479 8.616 10.375 1.00 95.94 90 GLU A O 1
ATOM 684 N N . ILE A 1 91 ? -17.966 8.176 8.778 1.00 97.56 91 ILE A N 1
ATOM 685 C CA . ILE A 1 91 ? -18.240 6.730 8.745 1.00 97.56 91 ILE A CA 1
ATOM 686 C C . ILE A 1 91 ? -17.941 6.086 10.106 1.00 97.56 91 ILE A C 1
ATOM 688 O O . ILE A 1 91 ? -18.735 5.288 10.606 1.00 97.56 91 ILE A O 1
ATOM 692 N N . LEU A 1 92 ? -16.796 6.411 10.712 1.00 97.31 92 LEU A N 1
ATOM 693 C CA . LEU A 1 92 ? -16.409 5.866 12.015 1.00 97.31 92 LEU A CA 1
ATOM 694 C C . LEU A 1 92 ? -17.341 6.342 13.132 1.00 97.31 92 LEU A C 1
ATOM 696 O O . LEU A 1 92 ? -17.709 5.539 13.987 1.00 97.31 92 LEU A O 1
ATOM 700 N N . ASP A 1 93 ? -17.745 7.611 13.110 1.00 94.75 93 ASP A N 1
ATOM 701 C CA . ASP A 1 93 ? -18.655 8.215 14.080 1.00 94.75 93 ASP A CA 1
ATOM 702 C C . ASP A 1 93 ? -20.047 7.576 13.987 1.00 94.75 93 ASP A C 1
ATOM 704 O O . ASP A 1 93 ? -20.604 7.176 15.013 1.00 94.75 93 ASP A O 1
ATOM 708 N N . ALA A 1 94 ? -20.570 7.379 12.772 1.00 97.12 94 ALA A N 1
ATOM 709 C CA . ALA A 1 94 ? -21.850 6.711 12.539 1.00 97.12 94 ALA A CA 1
ATOM 710 C C . ALA A 1 94 ? -21.840 5.253 13.027 1.00 97.12 94 ALA A C 1
ATOM 712 O O . ALA A 1 94 ? -22.752 4.818 13.733 1.00 97.12 94 ALA A O 1
ATOM 713 N N . LEU A 1 95 ? -20.783 4.495 12.724 1.00 97.62 95 LEU A N 1
ATOM 714 C CA . LEU A 1 95 ? -20.642 3.121 13.216 1.00 97.62 95 LEU A CA 1
ATOM 715 C C . LEU A 1 95 ? -20.433 3.083 14.738 1.00 97.62 95 LEU A C 1
ATOM 717 O O . LEU A 1 95 ? -20.956 2.207 15.427 1.00 97.62 95 LEU A O 1
ATOM 721 N N . ALA A 1 96 ? -19.706 4.048 15.302 1.00 96.19 96 ALA A N 1
ATOM 722 C CA . ALA A 1 96 ? -19.547 4.153 16.745 1.00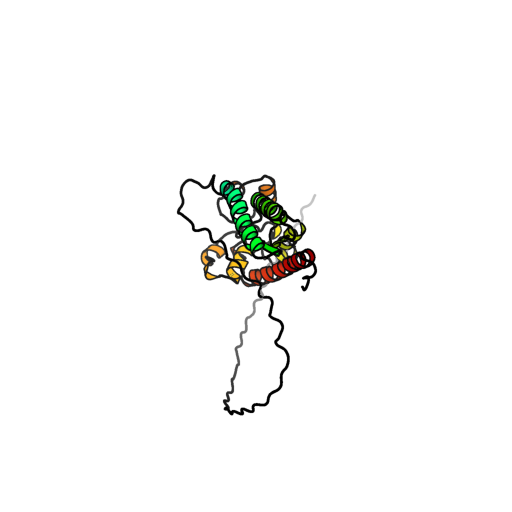 96.19 96 ALA A CA 1
ATOM 723 C C . ALA A 1 96 ? -20.872 4.489 17.446 1.00 96.19 96 ALA A C 1
ATOM 725 O O . ALA A 1 96 ? -21.132 3.964 18.532 1.00 96.19 96 ALA A O 1
ATOM 726 N N . ALA A 1 97 ? -21.740 5.299 16.841 1.00 94.75 97 ALA A N 1
ATOM 727 C CA . ALA A 1 97 ? -23.087 5.533 17.357 1.00 94.75 97 ALA A CA 1
ATOM 728 C C . ALA A 1 97 ? -23.907 4.228 17.427 1.00 94.75 97 ALA A C 1
ATOM 730 O O . ALA A 1 97 ? -24.618 4.011 18.400 1.00 94.75 97 ALA A O 1
ATOM 731 N N . GLN A 1 98 ? -23.702 3.302 16.484 1.00 96.31 98 GLN A N 1
ATOM 732 C CA . GLN A 1 98 ? -24.344 1.976 16.455 1.00 96.31 98 GLN A CA 1
ATOM 733 C C . GLN A 1 98 ? -23.694 0.929 17.382 1.00 96.31 98 GLN A C 1
ATOM 735 O O . GLN A 1 98 ? -24.062 -0.241 17.367 1.00 96.31 98 GLN A O 1
ATOM 740 N N . GLY A 1 99 ? -22.705 1.316 18.191 1.00 95.31 99 GLY A N 1
ATOM 741 C CA . GLY A 1 99 ? -22.082 0.417 19.167 1.00 95.31 99 GLY A CA 1
ATOM 742 C C . GLY A 1 99 ? -20.785 -0.256 18.711 1.00 95.31 99 GLY A C 1
ATOM 743 O O . GLY A 1 99 ? -20.142 -0.919 19.527 1.00 95.31 99 GLY A O 1
ATOM 744 N N . PHE A 1 100 ? -20.316 -0.038 17.476 1.00 95.69 100 PHE A N 1
ATOM 745 C CA . PHE A 1 100 ? -18.992 -0.513 17.065 1.00 95.69 100 PHE A CA 1
ATOM 746 C C . PHE A 1 100 ? -17.889 0.243 17.820 1.00 95.69 100 PHE A C 1
ATOM 748 O O . PHE A 1 100 ? -17.964 1.450 18.055 1.00 95.69 100 PHE A O 1
ATOM 755 N N . ARG A 1 101 ? -16.855 -0.475 18.262 1.00 94.38 101 ARG A N 1
ATOM 756 C CA . ARG A 1 101 ? -15.781 0.094 19.102 1.00 94.38 101 ARG A CA 1
ATOM 757 C C . ARG A 1 101 ? -14.378 -0.187 18.586 1.00 94.38 101 ARG A C 1
ATOM 759 O O . ARG A 1 101 ? -13.432 0.456 19.016 1.00 94.38 101 ARG A O 1
ATOM 766 N N . ARG A 1 102 ? -14.215 -1.145 17.678 1.00 94.44 102 ARG A N 1
ATOM 767 C CA . ARG A 1 102 ? -12.907 -1.568 17.170 1.00 94.44 102 ARG A CA 1
ATOM 768 C C . ARG A 1 102 ? -12.948 -1.530 15.652 1.00 94.44 102 ARG A C 1
ATOM 770 O O . ARG A 1 102 ? -13.749 -2.233 15.047 1.00 94.44 102 ARG A O 1
ATOM 777 N N . PHE A 1 103 ? -12.076 -0.730 15.056 1.00 95.44 103 PHE A N 1
ATOM 778 C CA . PHE A 1 103 ? -12.009 -0.518 13.618 1.00 95.44 103 PHE A CA 1
ATOM 779 C C . PHE A 1 103 ? -10.629 -0.896 13.097 1.00 95.44 103 PHE A C 1
ATOM 781 O O . PHE A 1 103 ? -9.610 -0.560 13.699 1.00 95.44 103 PHE A O 1
ATOM 788 N N . VAL A 1 104 ? -10.597 -1.571 11.950 1.00 95.38 104 VAL A N 1
ATOM 789 C CA . VAL A 1 104 ? -9.365 -1.857 11.213 1.00 95.38 104 VAL A CA 1
ATOM 790 C C . VAL A 1 104 ? -9.520 -1.296 9.809 1.00 95.38 104 VAL A C 1
ATOM 792 O O . VAL A 1 104 ? -10.306 -1.806 9.013 1.00 95.38 104 VAL A O 1
ATOM 795 N N . LEU A 1 105 ? -8.769 -0.245 9.496 1.00 95.44 105 LEU A N 1
ATOM 796 C CA . LEU A 1 105 ? -8.809 0.407 8.191 1.00 95.44 105 LEU A CA 1
ATOM 797 C C . LEU A 1 105 ? -7.725 -0.178 7.283 1.00 95.44 105 LEU A C 1
ATOM 799 O O . LEU A 1 105 ? -6.538 -0.121 7.601 1.00 95.44 105 LEU A O 1
ATOM 803 N N . ALA A 1 106 ? -8.123 -0.759 6.152 1.00 94.56 106 ALA A N 1
ATOM 804 C CA . ALA A 1 106 ? -7.183 -1.319 5.186 1.00 94.56 106 ALA A CA 1
ATOM 805 C C . ALA A 1 106 ? -6.602 -0.223 4.285 1.00 94.56 106 ALA A C 1
ATOM 807 O O . ALA A 1 106 ? -7.352 0.522 3.658 1.00 94.56 106 ALA A O 1
ATOM 808 N N . ASN A 1 107 ? -5.273 -0.157 4.185 1.00 93.94 107 ASN A N 1
ATOM 809 C CA . ASN A 1 107 ? -4.581 0.846 3.386 1.00 93.94 107 ASN A CA 1
ATOM 810 C C . ASN A 1 107 ? -3.392 0.258 2.614 1.00 93.94 107 ASN A C 1
ATOM 812 O O . ASN A 1 107 ? -2.584 -0.500 3.148 1.00 93.94 107 ASN A O 1
ATOM 816 N N . TYR A 1 108 ? -3.258 0.663 1.354 1.00 91.50 108 TYR A N 1
ATOM 817 C CA . TYR A 1 108 ? -2.124 0.316 0.499 1.00 91.50 108 TYR A CA 1
ATOM 818 C C . TYR A 1 108 ? -1.422 1.559 -0.085 1.00 91.50 108 TYR A C 1
ATOM 820 O O . TYR A 1 108 ? -0.552 1.432 -0.934 1.00 91.50 108 TYR A O 1
ATOM 828 N N . GLN A 1 109 ? -1.761 2.765 0.377 1.00 89.94 109 GLN A N 1
ATOM 829 C CA . GLN A 1 109 ? -1.114 4.015 -0.017 1.00 89.94 109 GLN A CA 1
ATOM 830 C C . GLN A 1 109 ? -0.081 4.441 1.036 1.00 89.94 109 GLN A C 1
ATOM 832 O O . GLN A 1 109 ? -0.422 4.645 2.198 1.00 89.94 109 GLN A O 1
ATOM 837 N N . ALA A 1 110 ? 1.176 4.593 0.629 1.00 88.00 110 ALA A N 1
ATOM 838 C CA . ALA A 1 110 ? 2.290 4.910 1.522 1.00 88.00 110 ALA A CA 1
ATOM 839 C C . ALA A 1 110 ? 2.738 6.381 1.484 1.00 88.00 110 ALA A C 1
ATOM 841 O O . ALA A 1 110 ? 3.678 6.740 2.188 1.00 88.00 110 ALA A O 1
ATOM 842 N N . ASP A 1 111 ? 2.089 7.220 0.672 1.00 85.69 111 ASP A N 1
ATOM 843 C CA . ASP A 1 111 ? 2.349 8.661 0.613 1.00 85.69 111 ASP A CA 1
ATOM 844 C C . ASP A 1 111 ? 2.334 9.311 2.022 1.00 85.69 111 ASP A C 1
ATOM 846 O O . ASP A 1 111 ? 1.352 9.143 2.754 1.00 85.69 111 ASP A O 1
ATOM 850 N N . PRO A 1 112 ? 3.380 10.064 2.421 1.00 86.06 112 PRO A N 1
ATOM 851 C CA . PRO A 1 112 ? 3.493 10.654 3.752 1.00 86.06 112 PRO A CA 1
ATOM 852 C C . PRO A 1 112 ? 2.292 11.507 4.149 1.00 86.06 112 PRO A C 1
ATOM 854 O O . PRO A 1 112 ? 1.835 11.447 5.291 1.00 86.06 112 PRO A O 1
ATOM 857 N N . ALA A 1 113 ? 1.727 12.267 3.209 1.00 85.81 113 ALA A N 1
ATOM 858 C CA . ALA A 1 113 ? 0.575 13.099 3.504 1.00 85.81 113 ALA A CA 1
ATOM 859 C C . ALA A 1 113 ? -0.711 12.277 3.673 1.00 85.81 113 ALA A C 1
ATOM 861 O O . ALA A 1 113 ? -1.561 12.628 4.497 1.00 85.81 113 ALA A O 1
ATOM 862 N N . HIS A 1 114 ? -0.847 11.165 2.947 1.00 89.44 114 HIS A N 1
ATOM 863 C CA . HIS A 1 114 ? -1.904 10.184 3.191 1.00 89.44 114 HIS A CA 1
ATOM 864 C C . HIS A 1 114 ? -1.775 9.546 4.582 1.00 89.44 114 HIS A C 1
ATOM 866 O O . HIS A 1 114 ? -2.757 9.491 5.324 1.00 89.44 114 HIS A O 1
ATOM 872 N N . LEU A 1 115 ? -0.567 9.136 4.985 1.00 91.44 115 LEU A N 1
ATOM 873 C CA . LEU A 1 115 ? -0.329 8.587 6.324 1.00 91.44 115 LEU A CA 1
ATOM 874 C C . LEU A 1 115 ? -0.607 9.636 7.417 1.00 91.44 115 LEU A C 1
ATOM 876 O O . LEU A 1 115 ? -1.252 9.328 8.418 1.00 91.44 115 LEU A O 1
ATOM 880 N N . ALA A 1 116 ? -0.240 10.902 7.211 1.00 91.94 116 ALA A N 1
ATOM 881 C CA . ALA A 1 116 ? -0.596 11.983 8.132 1.00 91.94 116 ALA A CA 1
ATOM 882 C C . ALA A 1 116 ? -2.124 12.168 8.262 1.00 91.94 116 ALA A C 1
ATOM 884 O O . ALA A 1 116 ? -2.638 12.357 9.369 1.00 91.94 116 ALA A O 1
ATOM 885 N N . ALA A 1 117 ? -2.873 12.057 7.159 1.00 94.19 117 ALA A N 1
ATOM 886 C CA . ALA A 1 117 ? -4.337 12.082 7.185 1.00 94.19 117 ALA A CA 1
ATOM 887 C C . ALA A 1 117 ? -4.918 10.891 7.970 1.00 94.19 117 ALA A C 1
ATOM 889 O O . ALA A 1 117 ? -5.806 11.078 8.800 1.00 94.19 117 ALA A O 1
ATOM 890 N N . MET A 1 118 ? -4.372 9.685 7.795 1.00 95.31 118 MET A N 1
ATOM 891 C CA . MET A 1 118 ? -4.759 8.508 8.582 1.00 95.31 118 MET A CA 1
ATOM 892 C C . MET A 1 118 ? -4.496 8.698 10.081 1.00 95.31 118 MET A C 1
ATOM 894 O O . MET A 1 118 ? -5.339 8.342 10.903 1.00 95.31 118 MET A O 1
ATOM 898 N N . ALA A 1 119 ? -3.368 9.309 10.455 1.00 95.06 119 ALA A N 1
ATOM 899 C CA . ALA A 1 119 ? -3.079 9.633 11.851 1.00 95.06 119 ALA A CA 1
ATOM 900 C C . ALA A 1 119 ? -4.124 10.595 12.442 1.00 95.06 119 ALA A C 1
ATOM 902 O O . ALA A 1 119 ? -4.561 10.406 13.577 1.00 95.06 119 ALA A O 1
ATOM 903 N N . ARG A 1 120 ? -4.572 11.593 11.665 1.00 96.12 120 ARG A N 1
ATOM 904 C CA . ARG A 1 120 ? -5.658 12.505 12.065 1.00 96.12 120 ARG A CA 1
ATOM 905 C C . ARG A 1 120 ? -6.991 11.778 12.242 1.00 96.12 120 ARG A C 1
ATOM 907 O O . ARG A 1 120 ? -7.660 12.022 13.240 1.00 96.12 120 ARG A O 1
ATOM 914 N N . ILE A 1 121 ? -7.346 10.880 11.317 1.00 96.06 121 ILE A N 1
ATOM 915 C CA . ILE A 1 121 ? -8.562 10.050 11.404 1.00 96.06 121 ILE A CA 1
ATOM 916 C C . ILE A 1 121 ? -8.558 9.240 12.699 1.00 96.06 121 ILE A C 1
ATOM 918 O O . ILE A 1 121 ? -9.519 9.303 13.461 1.00 96.06 121 ILE A O 1
ATOM 922 N N . LYS A 1 122 ? -7.454 8.530 12.977 1.00 96.06 122 LYS A N 1
ATOM 923 C CA . LYS A 1 122 ? -7.292 7.749 14.209 1.00 96.06 122 LYS A CA 1
ATOM 924 C C . LYS A 1 122 ? -7.464 8.622 15.450 1.00 96.06 122 LYS A C 1
ATOM 926 O O . LYS A 1 122 ? -8.306 8.302 16.279 1.00 96.06 122 LYS A O 1
ATOM 931 N N . ARG A 1 123 ? -6.721 9.733 15.555 1.00 95.75 123 ARG A N 1
ATOM 932 C CA . ARG A 1 123 ? -6.810 10.627 16.722 1.00 95.75 123 ARG A CA 1
ATOM 933 C C . ARG A 1 123 ? -8.232 11.119 16.955 1.00 95.75 123 ARG A C 1
ATOM 935 O O . ARG A 1 123 ? -8.698 11.049 18.080 1.00 95.75 123 ARG A O 1
ATOM 942 N N . ARG A 1 124 ? -8.922 11.580 15.905 1.00 95.31 124 ARG A N 1
ATOM 943 C CA . ARG A 1 124 ? -10.298 12.080 16.016 1.00 95.31 124 ARG A CA 1
ATOM 944 C C . ARG A 1 124 ? -11.262 10.992 16.489 1.00 95.31 124 ARG A C 1
ATOM 946 O O . ARG A 1 124 ? -12.019 11.231 17.419 1.00 95.31 124 ARG A O 1
ATOM 953 N N . ALA A 1 125 ? -11.221 9.812 15.874 1.00 95.44 125 ALA A N 1
ATOM 954 C CA . ALA A 1 125 ? -12.124 8.718 16.227 1.00 95.44 125 ALA A CA 1
ATOM 955 C C . ALA A 1 125 ? -11.903 8.220 17.667 1.00 95.44 125 ALA A C 1
ATOM 957 O O . ALA A 1 125 ? -12.860 7.903 18.367 1.00 95.44 125 ALA A O 1
ATOM 958 N N . GLU A 1 126 ? -10.650 8.183 18.126 1.00 95.38 126 GLU A N 1
ATOM 959 C CA . GLU A 1 126 ? -10.286 7.706 19.467 1.00 95.38 126 GLU A CA 1
ATOM 960 C C . GLU A 1 126 ? -10.529 8.731 20.587 1.00 95.38 126 GLU A C 1
ATOM 962 O O . GLU A 1 126 ? -10.391 8.378 21.756 1.00 95.38 126 GLU A O 1
ATOM 967 N N . LEU A 1 127 ? -10.975 9.956 20.271 1.00 94.56 127 LEU A N 1
ATOM 968 C CA . LEU A 1 127 ? -11.548 10.865 21.279 1.00 94.56 127 LEU A CA 1
ATOM 969 C C . LEU A 1 127 ? -12.828 10.284 21.896 1.00 94.56 127 LEU A C 1
ATOM 971 O O . LEU A 1 127 ? -13.180 10.597 23.032 1.00 94.56 127 LEU A O 1
ATOM 975 N N . ARG A 1 128 ? -13.538 9.419 21.161 1.00 92.25 128 ARG A N 1
ATOM 976 C CA . ARG A 1 128 ? -14.721 8.730 21.675 1.00 92.25 128 ARG A CA 1
ATOM 977 C C . ARG A 1 128 ? -14.295 7.595 22.600 1.00 92.25 128 ARG A C 1
ATOM 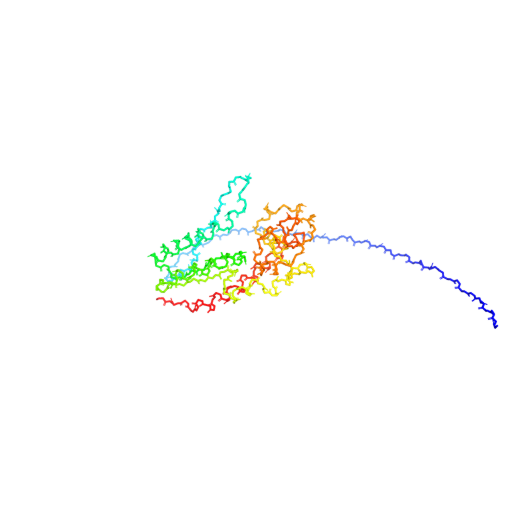979 O O . ARG A 1 128 ? -13.575 6.678 22.200 1.00 92.25 128 ARG A O 1
ATOM 986 N N . ARG A 1 129 ? -14.817 7.603 23.828 1.00 90.31 129 ARG A N 1
ATOM 987 C CA . ARG A 1 129 ? -14.491 6.596 24.846 1.00 90.31 129 ARG A CA 1
ATOM 988 C C . ARG A 1 129 ? -14.697 5.171 24.322 1.00 90.31 129 ARG A C 1
ATOM 990 O O . ARG A 1 129 ? -15.780 4.793 23.874 1.00 90.31 129 ARG A O 1
ATOM 997 N N . GLY A 1 130 ? -13.643 4.365 24.428 1.00 90.81 130 GLY A N 1
ATOM 998 C CA . GLY A 1 130 ? -13.651 2.953 24.052 1.00 90.81 130 GLY A CA 1
ATOM 999 C C . GLY A 1 130 ? -13.579 2.683 22.547 1.00 90.81 130 GLY A C 1
ATOM 1000 O O . GLY A 1 130 ? -13.593 1.512 22.171 1.00 90.81 130 GLY A O 1
ATOM 1001 N N . VAL A 1 131 ? -13.497 3.711 21.695 1.00 94.81 131 VAL A N 1
ATOM 1002 C CA . VAL A 1 131 ? -13.209 3.537 20.267 1.00 94.81 131 VAL A CA 1
ATOM 1003 C C . VAL A 1 131 ? -11.716 3.304 20.071 1.00 94.81 131 VAL A C 1
ATOM 1005 O O . VAL A 1 131 ? -10.879 3.964 20.679 1.00 94.81 131 VAL A O 1
ATOM 1008 N N . ARG A 1 132 ? -11.385 2.352 19.198 1.00 94.56 132 ARG A N 1
ATOM 1009 C CA . ARG A 1 132 ? -10.018 2.037 18.800 1.00 94.56 132 ARG A CA 1
ATOM 1010 C C . ARG A 1 132 ? -9.920 1.857 17.296 1.00 94.56 132 ARG A C 1
ATOM 1012 O O . ARG A 1 132 ? -10.702 1.107 16.711 1.00 94.56 132 ARG A O 1
ATOM 1019 N N . VAL A 1 133 ? -8.922 2.488 16.687 1.00 95.25 133 VAL A N 1
ATOM 1020 C CA . VAL A 1 133 ? -8.651 2.425 15.249 1.00 95.25 133 VAL A CA 1
ATOM 1021 C C . VAL A 1 133 ? -7.249 1.884 15.005 1.00 95.25 133 VAL A C 1
ATOM 1023 O O . VAL A 1 133 ? -6.251 2.444 15.467 1.00 95.25 133 VAL A O 1
ATOM 1026 N N . LEU A 1 134 ? -7.184 0.800 14.239 1.00 94.81 134 LEU A N 1
ATOM 1027 C CA . LEU A 1 134 ? -5.960 0.181 13.747 1.00 94.81 134 LEU A CA 1
ATOM 1028 C C . LEU A 1 134 ? -5.915 0.229 12.217 1.00 94.81 134 LEU A C 1
ATOM 1030 O O . LEU A 1 134 ? -6.918 0.495 11.554 1.00 94.81 134 LEU A O 1
ATOM 1034 N N . PHE A 1 135 ? -4.752 -0.084 11.651 1.00 95.06 135 PHE A N 1
ATOM 1035 C CA . PHE A 1 135 ? -4.532 -0.056 10.209 1.00 95.06 135 PHE A CA 1
ATOM 1036 C C . PHE A 1 135 ? -4.002 -1.393 9.702 1.00 95.06 135 PHE A C 1
ATOM 1038 O O . PHE A 1 135 ? -3.023 -1.916 10.225 1.00 95.06 135 PHE A O 1
ATOM 1045 N N . ALA A 1 136 ? -4.627 -1.931 8.657 1.00 94.56 136 ALA A N 1
ATOM 1046 C CA . ALA A 1 136 ? -4.133 -3.088 7.926 1.00 94.56 136 ALA A CA 1
ATOM 1047 C C . ALA A 1 136 ? -3.390 -2.615 6.670 1.00 94.56 136 ALA A C 1
ATOM 1049 O O . ALA A 1 136 ? -4.010 -2.333 5.645 1.00 94.56 136 ALA A O 1
ATOM 1050 N N . GLY A 1 137 ? -2.063 -2.539 6.751 1.00 93.31 137 GLY A N 1
ATOM 1051 C CA . GLY A 1 137 ? -1.195 -2.198 5.626 1.00 93.31 137 GLY A CA 1
ATOM 1052 C C . GLY A 1 137 ? -0.264 -1.028 5.929 1.00 93.31 137 GLY A C 1
ATOM 1053 O O . GLY A 1 137 ? 0.280 -0.970 7.030 1.00 93.31 137 GLY A O 1
ATOM 1054 N N . PHE A 1 138 ? -0.033 -0.124 4.970 1.00 92.94 138 PHE A N 1
ATOM 1055 C CA . PHE A 1 138 ? 0.788 1.064 5.245 1.00 92.94 138 PHE A CA 1
ATOM 1056 C C . PHE A 1 138 ? 0.077 1.930 6.284 1.00 92.94 138 PHE A C 1
ATOM 1058 O O . PHE A 1 138 ? -1.139 2.120 6.207 1.00 92.94 138 PHE A O 1
ATOM 1065 N N . ALA A 1 139 ? 0.808 2.416 7.280 1.00 93.25 139 ALA A N 1
ATOM 1066 C CA . ALA A 1 139 ? 0.211 3.032 8.452 1.00 93.25 139 ALA A CA 1
ATOM 1067 C C . ALA A 1 139 ? 1.131 4.099 9.057 1.00 93.25 139 ALA A C 1
ATOM 1069 O O . ALA A 1 139 ? 2.348 4.017 8.908 1.00 93.25 139 ALA A O 1
ATOM 1070 N N . PRO A 1 140 ? 0.575 5.045 9.832 1.00 90.44 140 PRO A N 1
ATOM 1071 C CA . PRO A 1 140 ? 1.386 6.002 10.586 1.00 90.44 140 PRO A CA 1
ATOM 1072 C C . PRO A 1 140 ? 2.292 5.327 11.627 1.00 90.44 140 PRO A C 1
ATOM 1074 O O . PRO A 1 140 ? 3.341 5.853 11.980 1.00 90.44 140 PRO A O 1
ATOM 1077 N N . ALA A 1 141 ? 1.880 4.162 12.141 1.00 86.38 141 ALA A N 1
ATOM 1078 C CA . ALA A 1 141 ? 2.608 3.431 13.170 1.00 86.38 141 ALA A CA 1
ATOM 1079 C C . ALA A 1 141 ? 3.773 2.609 12.571 1.00 86.38 141 ALA A C 1
ATOM 1081 O O . ALA A 1 141 ? 3.532 1.761 11.700 1.00 86.38 141 ALA A O 1
ATOM 1082 N N . PRO A 1 142 ? 5.015 2.742 13.088 1.00 84.38 142 PRO A N 1
ATOM 1083 C CA . PRO A 1 142 ? 6.183 2.040 12.545 1.00 84.38 142 PRO A CA 1
ATOM 1084 C C . PRO A 1 142 ? 6.061 0.510 12.528 1.00 84.38 142 PRO A C 1
ATOM 1086 O O . PRO A 1 142 ? 6.577 -0.143 11.622 1.00 84.38 142 PRO A O 1
ATOM 1089 N N . ARG A 1 143 ? 5.382 -0.090 13.517 1.00 84.06 143 ARG A N 1
ATOM 1090 C CA . ARG A 1 143 ? 5.227 -1.554 13.620 1.00 84.06 143 ARG A CA 1
ATOM 1091 C C . ARG A 1 143 ? 4.460 -2.133 12.430 1.00 84.06 143 ARG A C 1
ATOM 1093 O O . ARG A 1 143 ? 4.950 -3.059 11.786 1.00 84.06 143 ARG A O 1
ATOM 1100 N N . THR A 1 144 ? 3.305 -1.562 12.099 1.00 80.38 144 THR A N 1
ATOM 1101 C CA . THR A 1 144 ? 2.493 -1.994 10.953 1.00 80.38 144 THR A CA 1
ATOM 1102 C C . THR A 1 144 ? 3.177 -1.659 9.628 1.00 80.38 144 THR A C 1
ATOM 1104 O O . THR A 1 144 ? 3.198 -2.495 8.723 1.00 80.38 144 THR A O 1
ATOM 1107 N N . GLN A 1 145 ? 3.839 -0.498 9.540 1.00 85.19 145 GLN A N 1
ATOM 1108 C CA . GLN A 1 145 ? 4.645 -0.117 8.375 1.00 85.19 145 GLN A CA 1
ATOM 1109 C C . GLN A 1 145 ? 5.714 -1.183 8.056 1.00 85.19 145 GLN A C 1
ATOM 1111 O O . GLN A 1 145 ? 5.853 -1.599 6.906 1.00 85.19 145 GLN A O 1
ATOM 1116 N N . ARG A 1 146 ? 6.409 -1.715 9.075 1.00 87.50 146 ARG A N 1
ATOM 1117 C CA . ARG A 1 146 ? 7.411 -2.786 8.900 1.00 87.50 146 ARG A CA 1
ATOM 1118 C C . ARG A 1 146 ? 6.829 -4.096 8.368 1.00 87.50 146 ARG A C 1
ATOM 1120 O O . ARG A 1 146 ? 7.527 -4.821 7.663 1.00 87.50 146 ARG A O 1
ATOM 1127 N N . ALA A 1 147 ? 5.565 -4.411 8.660 1.00 89.19 147 ALA A N 1
ATOM 1128 C CA . ALA A 1 147 ? 4.913 -5.597 8.102 1.00 89.19 147 ALA A CA 1
ATOM 1129 C C . ALA A 1 147 ? 4.716 -5.486 6.577 1.00 89.19 147 ALA A C 1
ATOM 1131 O O . ALA A 1 147 ? 4.774 -6.497 5.873 1.00 89.19 147 ALA A O 1
ATOM 1132 N N . MET A 1 148 ? 4.533 -4.267 6.053 1.00 90.25 148 MET A N 1
ATOM 1133 C CA . MET A 1 148 ? 4.394 -4.014 4.613 1.00 90.25 148 MET A CA 1
ATOM 1134 C C . MET A 1 148 ? 5.699 -4.173 3.839 1.00 90.25 148 MET A C 1
ATOM 1136 O O . MET A 1 148 ? 5.680 -4.702 2.721 1.00 90.25 148 MET A O 1
ATOM 1140 N N . THR A 1 149 ? 6.804 -3.733 4.443 1.00 88.44 149 THR A N 1
ATOM 1141 C CA . THR A 1 149 ? 8.151 -3.685 3.851 1.00 88.44 149 THR A CA 1
ATOM 1142 C C . THR A 1 149 ? 9.059 -4.810 4.353 1.00 88.44 149 THR A C 1
ATOM 1144 O O . THR A 1 149 ? 10.281 -4.699 4.293 1.00 88.44 149 THR A O 1
ATOM 1147 N N . HIS A 1 150 ? 8.489 -5.884 4.902 1.00 93.31 150 HIS A N 1
ATOM 1148 C CA . HIS A 1 150 ? 9.267 -6.974 5.482 1.00 93.31 150 HIS A CA 1
ATOM 1149 C C . HIS A 1 150 ? 10.126 -7.668 4.412 1.00 93.31 150 HIS A C 1
ATOM 1151 O O . HIS A 1 150 ? 9.607 -8.099 3.383 1.00 93.31 150 HIS A O 1
ATOM 1157 N N . ALA A 1 151 ? 11.410 -7.893 4.715 1.00 94.00 151 ALA A N 1
ATOM 1158 C CA . ALA A 1 151 ? 12.384 -8.526 3.816 1.00 94.00 151 ALA A CA 1
ATOM 1159 C C . ALA A 1 151 ? 11.937 -9.871 3.200 1.00 94.00 151 ALA A C 1
ATOM 1161 O O . ALA A 1 151 ? 12.211 -10.152 2.042 1.00 94.00 151 ALA A O 1
ATOM 1162 N N . ARG A 1 152 ? 11.178 -10.703 3.930 1.00 95.81 152 ARG A N 1
ATOM 1163 C CA . ARG A 1 152 ? 10.635 -11.965 3.396 1.00 95.81 152 ARG A CA 1
ATOM 1164 C C . ARG A 1 152 ? 9.603 -11.759 2.286 1.00 95.81 152 ARG A C 1
ATOM 1166 O O . ARG A 1 152 ? 9.382 -12.668 1.500 1.00 95.81 152 ARG A O 1
ATOM 1173 N N . VAL A 1 153 ? 8.933 -10.606 2.246 1.00 95.06 153 VAL A N 1
ATOM 1174 C CA . VAL A 1 153 ? 7.989 -10.254 1.176 1.00 95.06 153 VAL A CA 1
ATOM 1175 C C . VAL A 1 153 ? 8.753 -9.755 -0.047 1.00 95.06 153 VAL A C 1
ATOM 1177 O O . VAL A 1 153 ? 8.430 -10.167 -1.158 1.00 95.06 153 VAL A O 1
ATOM 1180 N N . THR A 1 154 ? 9.768 -8.907 0.144 1.00 92.75 154 THR A N 1
ATOM 1181 C CA . THR A 1 154 ? 10.609 -8.408 -0.957 1.00 92.75 154 THR A CA 1
ATOM 1182 C C . THR A 1 154 ? 11.481 -9.512 -1.553 1.00 92.75 154 THR A C 1
ATOM 1184 O O . THR A 1 154 ? 11.626 -9.563 -2.766 1.00 92.75 154 THR A O 1
ATOM 1187 N N . GLY A 1 155 ? 11.942 -10.477 -0.752 1.00 95.88 155 GLY A N 1
ATOM 1188 C CA . GLY A 1 155 ? 12.675 -11.660 -1.224 1.00 95.88 155 GLY A CA 1
ATOM 1189 C C . GLY A 1 155 ? 11.859 -12.629 -2.093 1.00 95.88 155 GLY A C 1
ATOM 1190 O O . GLY A 1 155 ? 12.402 -13.602 -2.601 1.00 95.88 155 GLY A O 1
ATOM 1191 N N . LEU A 1 156 ? 10.553 -12.396 -2.280 1.00 96.75 156 LEU A N 1
ATOM 1192 C CA . LEU A 1 156 ? 9.739 -13.143 -3.250 1.00 96.75 156 LEU A CA 1
ATOM 1193 C C . LEU A 1 156 ? 9.833 -12.578 -4.673 1.00 96.75 156 LEU A C 1
ATOM 1195 O O . LEU A 1 156 ? 9.323 -13.214 -5.601 1.00 96.75 156 LEU A O 1
ATOM 1199 N N . LEU A 1 157 ? 10.379 -11.370 -4.818 1.00 97.19 157 LEU A N 1
ATOM 1200 C CA . LEU A 1 157 ? 10.497 -10.669 -6.088 1.00 97.19 157 LEU A CA 1
ATOM 1201 C C . LEU A 1 157 ? 11.655 -11.239 -6.904 1.00 97.19 157 LEU A C 1
ATOM 1203 O O . LEU A 1 157 ? 12.650 -11.707 -6.360 1.00 97.19 157 LEU A O 1
ATOM 1207 N N . LYS A 1 158 ? 11.499 -11.210 -8.224 1.00 97.00 158 LYS A N 1
ATOM 1208 C CA . LYS A 1 158 ? 12.548 -11.540 -9.195 1.00 97.00 158 LYS A CA 1
ATOM 1209 C C . LYS A 1 158 ? 13.422 -10.341 -9.537 1.00 97.00 158 LYS A C 1
ATOM 1211 O O . LYS A 1 158 ? 14.473 -10.521 -10.142 1.00 97.00 158 LYS A O 1
ATOM 1216 N N . SER A 1 159 ? 12.941 -9.138 -9.239 1.00 96.25 159 SER A N 1
ATOM 1217 C CA . SER A 1 159 ? 13.673 -7.895 -9.419 1.00 96.25 159 SER A CA 1
ATOM 1218 C C . SER A 1 159 ? 15.081 -7.996 -8.830 1.00 96.25 159 SER A C 1
ATOM 1220 O O . SER A 1 159 ? 15.204 -8.434 -7.686 1.00 96.25 159 SER A O 1
ATOM 1222 N N . PRO A 1 160 ? 16.133 -7.602 -9.573 1.00 96.12 160 PRO A N 1
ATOM 1223 C CA . PRO A 1 160 ? 17.498 -7.583 -9.052 1.00 96.12 160 PRO A CA 1
ATOM 1224 C C . PRO A 1 160 ? 17.699 -6.506 -7.974 1.00 96.12 160 PRO A C 1
ATOM 1226 O O . PRO A 1 160 ? 18.656 -6.582 -7.215 1.00 96.12 160 PRO A O 1
ATOM 1229 N N . THR A 1 161 ? 16.791 -5.528 -7.887 1.00 94.88 161 THR A N 1
ATOM 1230 C CA . THR A 1 161 ? 16.805 -4.437 -6.897 1.00 94.88 161 THR A CA 1
ATOM 1231 C C . THR A 1 161 ? 15.448 -4.357 -6.181 1.00 94.88 161 THR A C 1
ATOM 1233 O O . THR A 1 161 ? 14.685 -3.399 -6.374 1.00 94.88 161 THR A O 1
ATOM 1236 N N . PRO A 1 162 ? 15.060 -5.390 -5.409 1.00 93.06 162 PRO A N 1
ATOM 1237 C CA . PRO A 1 162 ? 13.726 -5.494 -4.812 1.00 93.06 162 PRO A CA 1
ATOM 1238 C C . PRO A 1 162 ? 13.411 -4.366 -3.812 1.00 93.06 162 PRO A C 1
ATOM 1240 O O . PRO A 1 162 ? 12.246 -4.065 -3.561 1.00 93.06 162 PRO A O 1
ATOM 1243 N N . GLU A 1 163 ? 14.426 -3.714 -3.252 1.00 90.31 163 GLU A N 1
ATOM 1244 C CA . GLU A 1 163 ? 14.326 -2.539 -2.385 1.00 90.31 163 GLU A CA 1
ATOM 1245 C C . GLU A 1 163 ? 13.928 -1.252 -3.119 1.00 90.31 163 GLU A C 1
ATOM 1247 O O . GLU A 1 163 ? 13.446 -0.320 -2.468 1.00 90.31 163 GLU A O 1
ATOM 1252 N N . ARG A 1 164 ? 14.095 -1.218 -4.451 1.00 92.12 164 ARG A N 1
ATOM 1253 C CA . ARG A 1 164 ? 13.701 -0.112 -5.341 1.00 92.12 164 ARG A CA 1
ATOM 1254 C C . ARG A 1 164 ? 12.338 -0.327 -6.016 1.00 92.12 164 ARG A C 1
ATOM 1256 O O . ARG A 1 164 ? 11.889 0.522 -6.782 1.00 92.12 164 ARG A O 1
ATOM 1263 N N . GLU A 1 165 ? 11.659 -1.441 -5.739 1.00 93.75 165 GLU A N 1
ATOM 1264 C CA . GLU A 1 165 ? 10.293 -1.705 -6.204 1.00 93.75 165 GLU A CA 1
ATOM 1265 C C . GLU A 1 165 ? 9.278 -0.911 -5.369 1.00 93.75 165 GLU A C 1
ATOM 1267 O O . GLU A 1 165 ? 9.203 -1.082 -4.150 1.00 93.75 165 GLU A O 1
ATOM 1272 N N . TRP A 1 166 ? 8.463 -0.069 -6.014 1.00 90.69 166 TRP A N 1
ATOM 1273 C CA . TRP A 1 166 ? 7.508 0.785 -5.297 1.00 90.69 166 TRP A CA 1
ATOM 1274 C C . TRP A 1 166 ? 6.129 0.839 -5.943 1.00 90.69 166 TRP A C 1
ATOM 1276 O O . TRP A 1 166 ? 5.169 0.332 -5.367 1.00 90.69 166 TRP A O 1
ATOM 1286 N N . HIS A 1 167 ? 6.018 1.427 -7.138 1.00 94.00 167 HIS A N 1
ATOM 1287 C CA . HIS A 1 167 ? 4.728 1.764 -7.735 1.00 94.00 167 HIS A CA 1
ATOM 1288 C C . HIS A 1 167 ? 4.508 1.068 -9.069 1.00 94.00 167 HIS A C 1
ATOM 1290 O O . HIS A 1 167 ? 5.313 1.180 -9.982 1.00 94.00 167 HIS A O 1
ATOM 1296 N N . SER A 1 168 ? 3.399 0.355 -9.207 1.00 94.94 168 SER A N 1
ATOM 1297 C CA . SER A 1 168 ? 3.054 -0.461 -10.371 1.00 94.94 168 SER A CA 1
ATOM 1298 C C . SER A 1 168 ? 4.157 -1.450 -10.791 1.00 94.94 168 SER A C 1
ATOM 1300 O O . SER A 1 168 ? 4.106 -1.998 -11.887 1.00 94.94 168 SER A O 1
ATOM 1302 N N . GLY A 1 169 ? 5.133 -1.717 -9.915 1.00 95.94 169 GLY A N 1
ATOM 1303 C CA . GLY A 1 169 ? 6.252 -2.627 -10.140 1.00 95.94 169 GLY A CA 1
ATOM 1304 C C . GLY A 1 169 ? 5.854 -4.102 -10.070 1.00 95.94 169 GLY A C 1
ATOM 1305 O O . GLY A 1 169 ? 4.685 -4.476 -10.237 1.00 95.94 169 GLY A O 1
ATOM 1306 N N . GLU A 1 170 ? 6.829 -4.966 -9.798 1.00 97.88 170 GLU A N 1
ATOM 1307 C CA . GLU A 1 170 ? 6.642 -6.414 -9.803 1.00 97.88 170 GLU A CA 1
ATOM 1308 C C . GLU A 1 170 ? 5.574 -6.853 -8.790 1.00 97.88 170 GLU A C 1
ATOM 1310 O O . GLU A 1 170 ? 4.670 -7.614 -9.147 1.00 97.88 170 GLU A O 1
ATOM 1315 N N . MET A 1 171 ? 5.639 -6.372 -7.540 1.00 96.75 171 MET A N 1
ATOM 1316 C CA . MET A 1 171 ? 4.720 -6.791 -6.472 1.00 96.75 171 MET A CA 1
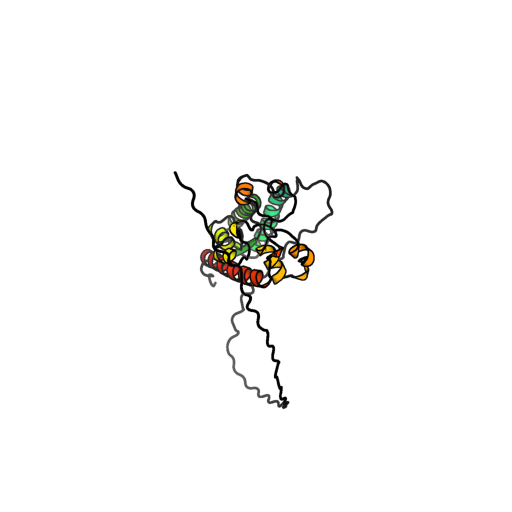ATOM 1317 C C . MET A 1 171 ? 3.272 -6.381 -6.768 1.00 96.75 171 MET A C 1
ATOM 1319 O O . MET A 1 171 ? 2.382 -7.231 -6.760 1.00 96.75 171 MET A O 1
ATOM 1323 N N . GLU A 1 172 ? 3.017 -5.100 -7.052 1.00 97.06 172 GLU A N 1
ATOM 1324 C CA . GLU A 1 172 ? 1.658 -4.598 -7.300 1.00 97.06 172 GLU A CA 1
ATOM 1325 C C . GLU A 1 172 ? 1.035 -5.253 -8.534 1.00 97.06 172 GLU A C 1
ATOM 1327 O O . GLU A 1 172 ? -0.084 -5.771 -8.471 1.00 97.06 172 GLU A O 1
ATOM 1332 N N . THR A 1 173 ? 1.794 -5.346 -9.630 1.00 98.38 173 THR A N 1
ATOM 1333 C CA . THR A 1 173 ? 1.337 -6.037 -10.840 1.00 98.38 173 THR A CA 1
ATOM 1334 C C . THR A 1 173 ? 1.065 -7.517 -10.556 1.00 98.38 173 THR A C 1
ATOM 1336 O O . THR A 1 173 ? 0.061 -8.066 -11.017 1.00 98.38 173 THR A O 1
ATOM 1339 N N . SER A 1 174 ? 1.897 -8.174 -9.741 1.00 98.44 174 SER A N 1
ATOM 1340 C CA . SER A 1 174 ? 1.697 -9.572 -9.338 1.00 98.44 174 SER A CA 1
ATOM 1341 C C . SER A 1 174 ? 0.424 -9.769 -8.511 1.00 98.44 174 SER A C 1
ATOM 1343 O O . SER A 1 174 ? -0.281 -10.760 -8.716 1.00 98.44 174 SER A O 1
ATOM 1345 N N . LEU A 1 175 ? 0.092 -8.836 -7.612 1.00 97.81 175 LEU A N 1
ATOM 1346 C CA . LEU A 1 175 ? -1.145 -8.866 -6.821 1.00 97.81 175 LEU A CA 1
ATOM 1347 C C . LEU A 1 175 ? -2.389 -8.746 -7.711 1.00 97.81 175 LEU A C 1
ATOM 1349 O O . LEU A 1 175 ? -3.351 -9.501 -7.534 1.00 97.81 175 LEU A O 1
ATOM 1353 N N . VAL A 1 176 ? -2.366 -7.855 -8.707 1.00 98.38 176 VAL A N 1
ATOM 1354 C CA . VAL A 1 176 ? -3.473 -7.733 -9.669 1.00 98.38 176 VAL A CA 1
ATOM 1355 C C . VAL A 1 176 ? -3.554 -8.977 -10.558 1.00 98.38 176 VAL A C 1
ATOM 1357 O O . VAL A 1 176 ? -4.644 -9.509 -10.745 1.00 98.38 176 VAL A O 1
ATOM 1360 N N . LEU A 1 177 ? -2.427 -9.524 -11.030 1.00 98.56 177 LEU A N 1
ATOM 1361 C CA . LEU A 1 177 ? -2.404 -10.797 -11.767 1.00 98.56 177 LEU A CA 1
ATOM 1362 C C . LEU A 1 177 ? -2.987 -11.964 -10.956 1.00 98.56 177 LEU A C 1
ATOM 1364 O O . LEU A 1 177 ? -3.618 -12.848 -11.530 1.00 98.56 177 LEU A O 1
ATOM 1368 N N . ALA A 1 178 ? -2.764 -11.985 -9.642 1.00 98.38 178 ALA A N 1
ATOM 1369 C CA . ALA A 1 178 ? -3.257 -13.035 -8.757 1.00 98.38 178 ALA A CA 1
ATOM 1370 C C . ALA A 1 178 ? -4.765 -12.946 -8.486 1.00 98.38 178 ALA A C 1
ATOM 1372 O O . ALA A 1 178 ? -5.399 -13.977 -8.287 1.00 98.38 178 ALA A O 1
ATOM 1373 N N . THR A 1 179 ? -5.325 -11.735 -8.453 1.00 97.56 179 THR A N 1
ATOM 1374 C CA . THR A 1 179 ? -6.699 -11.494 -7.977 1.00 97.56 179 THR A CA 1
ATOM 1375 C C . THR A 1 179 ? -7.670 -11.103 -9.085 1.00 97.56 179 THR A C 1
ATOM 1377 O O . THR A 1 179 ? -8.839 -11.478 -9.048 1.00 97.56 179 THR A O 1
ATOM 1380 N N . ARG A 1 180 ? -7.209 -10.327 -10.068 1.00 97.75 180 ARG A N 1
ATOM 1381 C CA . ARG A 1 180 ? -8.006 -9.759 -11.163 1.00 97.75 180 ARG A CA 1
ATOM 1382 C C . ARG A 1 180 ? -7.177 -9.710 -12.453 1.00 97.75 180 ARG A C 1
ATOM 1384 O O . ARG A 1 180 ? -6.947 -8.629 -12.997 1.00 97.75 180 ARG A O 1
ATOM 1391 N N . PRO A 1 181 ? -6.735 -10.865 -12.984 1.00 97.50 181 PRO A N 1
ATOM 1392 C CA . PRO A 1 181 ? -5.777 -10.921 -14.090 1.00 97.50 181 PRO A CA 1
ATOM 1393 C C . PRO A 1 181 ? -6.227 -10.172 -15.349 1.00 97.50 181 PRO A C 1
ATOM 1395 O O . PRO A 1 181 ? -5.382 -9.659 -16.079 1.00 97.50 181 PRO A O 1
ATOM 1398 N N . ARG A 1 182 ? -7.543 -10.072 -15.589 1.00 97.50 182 ARG A N 1
ATOM 1399 C CA . ARG A 1 182 ? -8.124 -9.350 -16.733 1.00 97.50 182 ARG A CA 1
ATOM 1400 C C . ARG A 1 182 ? -7.863 -7.837 -16.702 1.00 97.50 182 ARG A C 1
ATOM 1402 O O . ARG A 1 182 ? -7.912 -7.207 -17.749 1.00 97.50 182 ARG A O 1
ATOM 1409 N N . LEU A 1 183 ? -7.552 -7.259 -15.537 1.00 97.69 183 LEU A N 1
ATOM 1410 C CA . LEU A 1 183 ? -7.226 -5.833 -15.405 1.00 97.69 183 LEU A CA 1
ATOM 1411 C C . LEU A 1 183 ? -5.774 -5.510 -15.778 1.00 97.69 183 LEU A C 1
ATOM 1413 O O . LEU A 1 183 ? -5.427 -4.344 -15.951 1.00 97.69 183 LEU A O 1
ATOM 1417 N N . VAL A 1 184 ? -4.919 -6.525 -15.920 1.00 97.81 184 VAL A N 1
ATOM 1418 C CA . VAL A 1 184 ? -3.534 -6.325 -16.343 1.00 97.81 184 VAL A CA 1
ATOM 1419 C C . VAL A 1 184 ? -3.467 -6.398 -17.858 1.00 97.81 184 VAL A C 1
ATOM 1421 O O . VAL A 1 184 ? -3.773 -7.426 -18.464 1.00 97.81 184 VAL A O 1
ATOM 1424 N N . ARG A 1 185 ? -2.972 -5.332 -18.489 1.00 97.25 185 ARG A N 1
ATOM 1425 C CA . ARG A 1 185 ? -2.6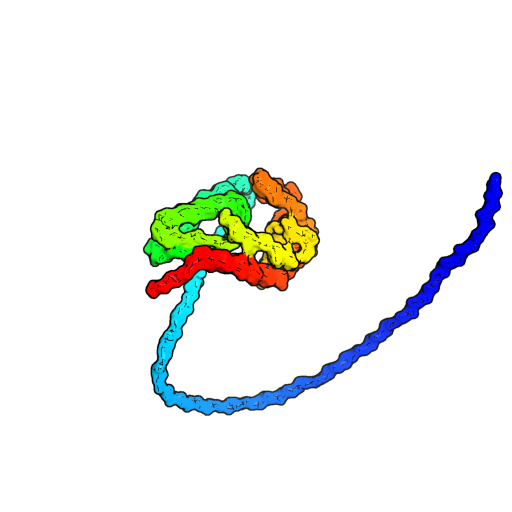32 -5.330 -19.918 1.00 97.25 185 ARG A CA 1
ATOM 1426 C C . ARG A 1 185 ? -1.368 -6.165 -20.144 1.00 97.25 185 ARG A C 1
ATOM 1428 O O . ARG A 1 185 ? -0.287 -5.631 -20.357 1.00 97.25 185 ARG A O 1
ATOM 1435 N N . ARG A 1 186 ? -1.483 -7.496 -20.067 1.00 95.56 186 ARG A N 1
ATOM 1436 C CA . ARG A 1 186 ? -0.340 -8.433 -19.997 1.00 95.56 186 ARG A CA 1
ATOM 1437 C C . ARG A 1 186 ? 0.645 -8.291 -21.157 1.00 95.56 186 ARG A C 1
ATOM 1439 O O . ARG A 1 186 ? 1.846 -8.403 -20.939 1.00 95.56 186 ARG A O 1
ATOM 1446 N N . ARG A 1 187 ? 0.148 -8.062 -22.380 1.00 96.31 187 ARG A N 1
ATOM 1447 C CA . ARG A 1 187 ? 1.004 -7.852 -23.561 1.00 96.31 187 ARG A CA 1
ATOM 1448 C C . ARG A 1 187 ? 1.877 -6.602 -23.406 1.00 96.31 187 ARG A C 1
ATOM 1450 O O . ARG A 1 187 ? 3.059 -6.677 -23.709 1.00 96.31 187 ARG A O 1
ATOM 1457 N N . LEU A 1 188 ? 1.306 -5.516 -22.880 1.00 96.44 188 LEU A N 1
ATOM 1458 C CA . LEU A 1 188 ? 2.018 -4.270 -22.600 1.00 96.44 188 LEU A CA 1
ATOM 1459 C C . LEU A 1 188 ? 2.985 -4.439 -21.424 1.00 96.44 188 LEU A C 1
ATOM 1461 O O . LEU A 1 188 ? 4.167 -4.169 -21.575 1.00 96.44 188 LEU A O 1
ATOM 1465 N N . ALA A 1 189 ? 2.512 -4.970 -20.291 1.00 96.31 189 ALA A N 1
ATOM 1466 C CA . ALA A 1 189 ? 3.319 -5.132 -19.080 1.00 96.31 189 ALA A CA 1
ATOM 1467 C C . ALA A 1 189 ? 4.604 -5.942 -19.321 1.00 96.31 189 ALA A C 1
ATOM 1469 O O . ALA A 1 189 ? 5.644 -5.605 -18.774 1.00 96.31 189 ALA A O 1
ATOM 1470 N N . ARG A 1 190 ? 4.557 -6.972 -20.181 1.00 96.44 190 ARG A N 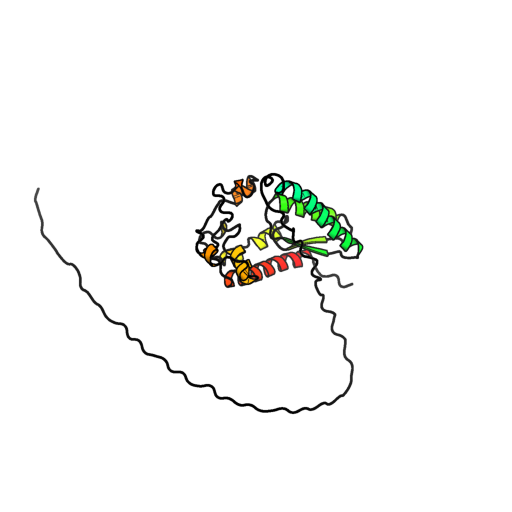1
ATOM 1471 C CA . ARG A 1 190 ? 5.735 -7.779 -20.549 1.00 96.44 190 ARG A CA 1
ATOM 1472 C C . ARG A 1 190 ? 6.796 -7.031 -21.361 1.00 96.44 190 ARG A C 1
ATOM 1474 O O . ARG A 1 190 ? 7.919 -7.508 -21.416 1.00 96.44 190 ARG A O 1
ATOM 1481 N N . ARG A 1 191 ? 6.433 -5.930 -22.020 1.00 97.12 191 ARG A N 1
ATOM 1482 C CA . ARG A 1 191 ? 7.336 -5.118 -22.851 1.00 97.12 191 ARG A CA 1
ATOM 1483 C C . ARG A 1 191 ? 7.876 -3.895 -22.109 1.00 97.12 191 ARG A C 1
ATOM 1485 O O . ARG A 1 191 ? 8.713 -3.191 -22.658 1.00 97.12 191 ARG A O 1
ATOM 1492 N N . LEU A 1 192 ? 7.386 -3.620 -20.898 1.00 97.06 192 LEU A N 1
ATOM 1493 C CA . LEU A 1 192 ? 7.871 -2.496 -20.105 1.00 97.06 192 LEU A CA 1
ATOM 1494 C C . LEU A 1 192 ? 9.277 -2.812 -19.572 1.00 97.06 192 LEU A C 1
ATOM 1496 O O . LEU A 1 192 ? 9.437 -3.840 -18.901 1.00 97.06 192 LEU A O 1
ATOM 1500 N N . PRO A 1 193 ? 10.280 -1.954 -19.837 1.00 96.69 193 PRO A N 1
ATOM 1501 C CA . PRO A 1 193 ? 11.588 -2.098 -19.213 1.00 96.69 193 PRO A CA 1
ATOM 1502 C C . PRO A 1 193 ? 11.468 -1.881 -17.697 1.00 96.69 193 PRO A C 1
ATOM 1504 O O . PRO A 1 193 ? 10.519 -1.228 -17.247 1.00 96.69 193 PRO A O 1
ATOM 1507 N N . PRO A 1 194 ? 12.395 -2.403 -16.882 1.00 97.12 194 PRO A N 1
ATOM 1508 C CA . PRO A 1 194 ? 12.480 -1.968 -15.496 1.00 97.12 194 PRO A CA 1
ATOM 1509 C C . PRO A 1 194 ? 12.716 -0.452 -15.427 1.00 97.12 194 PRO A C 1
ATOM 1511 O O . PRO A 1 194 ? 13.379 0.120 -16.290 1.00 97.12 194 PRO A O 1
ATOM 1514 N N . HIS A 1 195 ? 12.158 0.195 -14.406 1.00 96.50 195 HIS A N 1
ATOM 1515 C CA . HIS A 1 195 ? 12.398 1.610 -14.124 1.00 96.50 195 HIS A CA 1
ATOM 1516 C C . HIS A 1 195 ? 12.526 1.809 -12.624 1.00 96.50 195 HIS A C 1
ATOM 1518 O O . HIS A 1 195 ? 11.525 1.797 -11.912 1.00 96.50 195 HIS A O 1
ATOM 1524 N N . TRP A 1 196 ? 13.747 1.951 -12.127 1.00 94.81 196 TRP A N 1
ATOM 1525 C CA . TRP A 1 196 ? 14.003 2.121 -10.702 1.00 94.81 196 TRP A CA 1
ATOM 1526 C C . TRP A 1 196 ? 14.442 3.547 -10.415 1.00 94.81 196 TRP A C 1
ATOM 1528 O O . TRP A 1 196 ? 15.300 4.095 -11.100 1.00 94.81 196 TRP A O 1
ATOM 1538 N N . ILE A 1 197 ? 13.874 4.123 -9.363 1.00 92.88 197 ILE A N 1
ATOM 1539 C CA . ILE A 1 197 ? 14.237 5.445 -8.857 1.00 92.88 197 ILE A CA 1
ATOM 1540 C C . ILE A 1 197 ? 14.553 5.343 -7.367 1.00 92.88 197 ILE A C 1
ATOM 1542 O O . ILE A 1 197 ? 14.167 4.375 -6.704 1.00 92.88 197 ILE A O 1
ATOM 1546 N N . ASP A 1 198 ? 15.215 6.356 -6.815 1.00 92.00 198 ASP A N 1
ATOM 1547 C CA . ASP A 1 198 ? 15.291 6.515 -5.364 1.00 92.00 198 ASP A CA 1
ATOM 1548 C C . ASP A 1 198 ? 13.999 7.149 -4.826 1.00 92.00 198 ASP A C 1
ATOM 1550 O O . ASP A 1 198 ? 13.917 8.338 -4.507 1.00 92.00 198 ASP A O 1
ATOM 1554 N N . PHE A 1 199 ? 12.941 6.338 -4.759 1.00 90.25 199 PHE A N 1
ATOM 1555 C CA . PHE A 1 199 ? 11.643 6.798 -4.272 1.00 90.25 199 PHE A CA 1
ATOM 1556 C C . PHE A 1 199 ? 11.691 7.193 -2.790 1.00 90.25 199 PHE A C 1
ATOM 1558 O O . PHE A 1 199 ? 10.866 7.986 -2.348 1.00 90.25 199 PHE A O 1
ATOM 1565 N N . ARG A 1 200 ? 12.636 6.657 -2.004 1.00 88.81 200 ARG A N 1
ATOM 1566 C CA . ARG A 1 200 ? 12.747 6.960 -0.571 1.00 88.81 200 ARG A CA 1
ATOM 1567 C C . ARG A 1 200 ? 13.257 8.375 -0.369 1.00 88.81 200 ARG A C 1
ATOM 1569 O O . ARG A 1 200 ? 12.616 9.133 0.354 1.00 88.81 200 ARG A O 1
ATOM 1576 N N . ALA A 1 201 ? 14.340 8.740 -1.056 1.00 91.31 201 ALA A N 1
ATOM 1577 C CA . ALA A 1 201 ? 14.835 10.110 -1.064 1.00 91.31 201 ALA A CA 1
ATOM 1578 C C . ALA A 1 201 ? 13.770 11.077 -1.602 1.00 91.31 201 ALA A C 1
ATOM 1580 O O . ALA A 1 201 ? 13.542 12.138 -1.025 1.00 91.31 201 ALA A O 1
ATOM 1581 N N . ALA A 1 202 ? 13.045 10.685 -2.656 1.00 90.12 202 ALA A N 1
ATOM 1582 C CA . ALA A 1 202 ? 11.989 11.515 -3.225 1.00 90.12 202 ALA A CA 1
ATOM 1583 C C . ALA A 1 202 ? 10.814 11.752 -2.253 1.00 90.12 202 ALA A C 1
ATOM 1585 O O . ALA A 1 202 ? 10.351 12.884 -2.120 1.00 90.12 202 ALA A O 1
ATOM 1586 N N . LEU A 1 203 ? 10.360 10.713 -1.540 1.00 85.75 203 LEU A N 1
ATOM 1587 C CA . LEU A 1 203 ? 9.322 10.828 -0.509 1.00 85.75 203 LEU A CA 1
ATOM 1588 C C . LEU A 1 203 ? 9.791 11.659 0.689 1.00 85.75 203 LEU A C 1
ATOM 1590 O O . LEU A 1 203 ? 9.015 12.463 1.201 1.00 85.75 203 LEU A O 1
ATOM 1594 N N . ALA A 1 204 ? 11.042 11.481 1.125 1.00 86.94 204 ALA A N 1
ATOM 1595 C CA . ALA A 1 204 ? 11.630 12.264 2.212 1.00 86.94 204 ALA A CA 1
ATOM 1596 C C . ALA A 1 204 ? 11.720 13.756 1.853 1.00 86.94 204 ALA A C 1
ATOM 1598 O O . ALA A 1 204 ? 11.426 14.606 2.685 1.00 86.94 204 ALA A O 1
ATOM 1599 N N . ALA A 1 205 ? 12.028 14.065 0.592 1.00 88.38 205 ALA A N 1
ATOM 1600 C CA . ALA A 1 205 ? 12.024 15.421 0.050 1.00 88.38 205 ALA A CA 1
ATOM 1601 C C . ALA A 1 205 ? 10.611 15.975 -0.238 1.00 88.38 205 ALA A C 1
ATOM 1603 O O . ALA A 1 205 ? 10.482 17.060 -0.797 1.00 88.38 205 ALA A O 1
ATOM 1604 N N . GLY A 1 206 ? 9.543 15.232 0.081 1.00 83.69 206 GLY A N 1
ATOM 1605 C CA . GLY A 1 206 ? 8.164 15.676 -0.126 1.00 83.69 206 GLY A CA 1
ATOM 1606 C C . GLY A 1 206 ? 7.747 15.803 -1.594 1.00 83.69 206 GLY A C 1
ATOM 1607 O O . GLY A 1 206 ? 6.732 16.442 -1.879 1.00 83.69 206 GLY A O 1
ATOM 1608 N N . LYS A 1 207 ? 8.495 15.197 -2.527 1.00 86.50 207 LYS A N 1
ATOM 1609 C CA . LYS A 1 207 ? 8.172 15.243 -3.957 1.00 86.50 207 LYS A CA 1
ATOM 1610 C C . LYS A 1 207 ? 6.832 14.563 -4.208 1.00 86.50 207 LYS A C 1
ATOM 1612 O O . LYS A 1 207 ? 6.558 13.473 -3.709 1.00 86.50 207 LYS A O 1
ATOM 1617 N N . THR A 1 208 ? 6.000 15.175 -5.035 1.00 82.25 208 THR A N 1
ATOM 1618 C CA . THR A 1 208 ? 4.820 14.523 -5.601 1.00 82.25 208 THR A CA 1
ATOM 1619 C C . THR A 1 208 ? 5.245 13.412 -6.551 1.00 82.25 208 THR A C 1
ATOM 1621 O O . THR A 1 208 ? 6.318 13.465 -7.143 1.00 82.25 208 THR A O 1
ATOM 1624 N N . PHE A 1 209 ? 4.369 12.432 -6.782 1.00 82.12 209 PHE A N 1
ATOM 1625 C CA . PHE A 1 209 ? 4.633 11.319 -7.702 1.00 82.12 209 PHE A CA 1
ATOM 1626 C C . PHE A 1 209 ? 5.166 11.765 -9.079 1.00 82.12 209 PHE A C 1
ATOM 1628 O O . PHE A 1 209 ? 6.053 11.126 -9.633 1.00 82.12 209 PHE A O 1
ATOM 1635 N N . ARG A 1 210 ? 4.652 12.881 -9.617 1.00 83.75 210 ARG A N 1
ATOM 1636 C CA . ARG A 1 210 ? 5.110 13.457 -10.892 1.00 83.75 210 ARG A CA 1
ATOM 1637 C C . ARG A 1 210 ? 6.528 14.028 -10.795 1.00 83.75 210 ARG A C 1
ATOM 1639 O O . ARG A 1 210 ? 7.283 13.921 -11.747 1.00 83.75 210 ARG A O 1
ATOM 1646 N N . GLU A 1 211 ? 6.878 14.637 -9.670 1.00 89.69 211 GLU A N 1
ATOM 1647 C CA . GLU A 1 211 ? 8.210 15.207 -9.431 1.00 89.69 211 GLU A CA 1
ATOM 1648 C C . GLU A 1 211 ? 9.262 14.132 -9.126 1.00 89.69 211 GLU A C 1
ATOM 1650 O O . GLU A 1 211 ? 10.456 14.395 -9.250 1.00 89.69 211 GLU A O 1
ATOM 1655 N N . MET A 1 212 ? 8.842 12.922 -8.735 1.00 89.38 212 MET A N 1
ATOM 1656 C CA . MET A 1 212 ? 9.764 11.804 -8.497 1.00 89.38 212 MET A CA 1
ATOM 1657 C C . MET A 1 212 ? 10.394 11.264 -9.785 1.00 89.38 212 MET A C 1
ATOM 1659 O O . MET A 1 212 ? 11.455 10.650 -9.718 1.00 89.38 212 MET A O 1
ATOM 1663 N N . ASP A 1 213 ? 9.743 11.452 -10.935 1.00 89.31 213 ASP A N 1
ATOM 1664 C CA . ASP A 1 213 ? 10.158 10.850 -12.199 1.00 89.31 213 ASP A CA 1
ATOM 1665 C C . ASP A 1 213 ? 9.812 11.736 -13.399 1.00 89.31 213 ASP A C 1
ATOM 1667 O O . ASP A 1 213 ? 8.676 11.764 -13.882 1.00 89.31 213 ASP A O 1
ATOM 1671 N N . ALA A 1 214 ? 10.834 12.410 -13.925 1.00 86.88 214 ALA A N 1
ATOM 1672 C CA . ALA A 1 214 ? 10.713 13.253 -15.109 1.00 86.88 214 ALA A CA 1
ATOM 1673 C C . ALA A 1 214 ? 10.347 12.460 -16.378 1.00 86.88 214 ALA A C 1
ATOM 1675 O O . ALA A 1 214 ? 9.807 13.039 -17.317 1.00 86.88 214 ALA A O 1
ATOM 1676 N N . SER A 1 215 ? 10.588 11.141 -16.412 1.00 88.12 215 SER A N 1
ATOM 1677 C CA . SER A 1 215 ? 10.285 10.322 -17.594 1.00 88.12 215 SER A CA 1
ATOM 1678 C C . SER A 1 215 ? 8.786 10.113 -17.822 1.00 88.12 215 SER A C 1
ATOM 1680 O O . SER A 1 215 ? 8.375 9.716 -18.912 1.00 88.12 215 SER A O 1
ATOM 1682 N N . GLY A 1 216 ? 7.952 10.349 -16.801 1.00 86.06 216 GLY A N 1
ATOM 1683 C CA . GLY A 1 216 ? 6.499 10.229 -16.913 1.00 86.06 216 GLY A CA 1
ATOM 1684 C C . GLY A 1 216 ? 5.995 8.804 -17.172 1.00 86.06 216 GLY A C 1
ATOM 1685 O O . GLY A 1 216 ? 4.835 8.634 -17.548 1.00 86.06 216 GLY A O 1
ATOM 1686 N N . ARG A 1 217 ? 6.825 7.771 -16.954 1.00 90.06 217 ARG A N 1
ATOM 1687 C CA . ARG A 1 217 ? 6.486 6.359 -17.221 1.00 90.06 217 ARG A CA 1
ATOM 1688 C C . ARG A 1 217 ? 5.296 5.855 -16.407 1.00 90.06 217 ARG A C 1
ATOM 1690 O O . ARG A 1 217 ? 4.591 4.946 -16.842 1.00 90.06 217 ARG A O 1
ATOM 1697 N N . GLY A 1 218 ? 5.074 6.435 -15.228 1.00 90.94 218 GLY A N 1
ATOM 1698 C CA . GLY A 1 218 ? 3.939 6.105 -14.366 1.00 90.94 218 GLY A CA 1
ATOM 1699 C C . GLY A 1 218 ? 4.102 4.814 -13.556 1.00 90.94 218 GLY A C 1
ATOM 1700 O O . GLY A 1 218 ? 3.122 4.338 -12.991 1.00 90.94 218 GLY A O 1
ATOM 1701 N N . TYR A 1 219 ? 5.308 4.243 -13.486 1.00 94.38 219 TYR A N 1
ATOM 1702 C CA . TYR A 1 219 ? 5.642 3.088 -12.646 1.00 94.38 219 TYR A CA 1
ATOM 1703 C C . TYR A 1 219 ? 7.095 3.168 -12.173 1.00 94.38 219 TYR A C 1
ATOM 1705 O O . TYR A 1 219 ? 7.941 3.655 -12.909 1.00 94.38 219 TYR A O 1
ATOM 1713 N N . PHE A 1 220 ? 7.374 2.644 -10.979 1.00 94.69 220 PHE A N 1
ATOM 1714 C CA . PHE A 1 220 ? 8.697 2.474 -10.379 1.00 94.69 220 PHE A CA 1
ATOM 1715 C C . PHE A 1 220 ? 8.866 1.001 -9.972 1.00 94.69 220 PHE A C 1
ATOM 1717 O O . PHE A 1 220 ? 8.298 0.547 -8.971 1.00 94.69 220 PHE A O 1
ATOM 1724 N N . GLY A 1 221 ? 9.599 0.241 -10.780 1.00 96.50 221 GLY A N 1
ATOM 1725 C CA . GLY A 1 221 ? 9.854 -1.185 -10.606 1.00 96.50 221 GLY A CA 1
ATOM 1726 C C . GLY A 1 221 ? 9.890 -1.945 -11.930 1.00 96.50 221 GLY A C 1
ATOM 1727 O O . GLY A 1 221 ? 10.073 -1.355 -12.998 1.00 96.50 221 GLY A O 1
ATOM 1728 N N . TRP A 1 222 ? 9.672 -3.262 -11.870 1.00 97.94 222 TRP A N 1
ATOM 1729 C CA . TRP A 1 222 ? 9.728 -4.144 -13.041 1.00 97.94 222 TRP A CA 1
ATOM 1730 C C . TRP A 1 222 ? 8.418 -4.922 -13.290 1.00 97.94 222 TRP A C 1
ATOM 1732 O O . TRP A 1 222 ? 8.299 -6.110 -12.966 1.00 97.94 222 TRP A O 1
ATOM 1742 N N . PRO A 1 223 ? 7.410 -4.298 -13.932 1.00 98.06 223 PRO A N 1
ATOM 1743 C CA . PRO A 1 223 ? 6.112 -4.933 -14.187 1.00 98.06 223 PRO A CA 1
ATOM 1744 C C . PRO A 1 223 ? 6.213 -6.229 -15.011 1.00 98.06 223 PRO A C 1
ATOM 1746 O O . PRO A 1 223 ? 5.416 -7.151 -14.827 1.00 98.06 223 PRO A O 1
ATOM 1749 N N . ALA A 1 224 ? 7.199 -6.330 -15.911 1.00 98.19 224 ALA A N 1
ATOM 1750 C CA . ALA A 1 224 ? 7.393 -7.498 -16.773 1.00 98.19 224 ALA A CA 1
ATOM 1751 C C . ALA A 1 224 ? 7.790 -8.771 -15.996 1.00 98.19 224 ALA A C 1
ATOM 1753 O O . ALA A 1 224 ? 7.456 -9.894 -16.411 1.00 98.19 224 ALA A O 1
ATOM 1754 N N . ALA A 1 225 ? 8.441 -8.620 -14.838 1.00 98.06 225 ALA A N 1
ATOM 1755 C CA . ALA A 1 225 ? 8.791 -9.734 -13.960 1.00 98.06 225 ALA A CA 1
ATOM 1756 C C . ALA A 1 225 ? 7.585 -10.322 -13.217 1.00 98.06 225 ALA A C 1
ATOM 1758 O O . ALA A 1 225 ? 7.639 -11.470 -12.770 1.00 98.06 225 ALA A O 1
ATOM 1759 N N . ALA A 1 226 ? 6.465 -9.596 -13.156 1.00 98.31 226 ALA A N 1
ATOM 1760 C CA . ALA A 1 226 ? 5.321 -9.959 -12.336 1.00 98.31 226 ALA A CA 1
ATOM 1761 C C . ALA A 1 226 ? 4.736 -11.335 -12.683 1.00 98.31 226 ALA A C 1
ATOM 1763 O O . ALA A 1 226 ? 4.558 -11.706 -13.851 1.00 98.31 226 ALA A O 1
ATOM 1764 N N . ARG A 1 227 ? 4.390 -12.106 -11.649 1.00 98.06 227 ARG A N 1
ATOM 1765 C CA . ARG A 1 227 ? 3.757 -13.425 -11.771 1.00 98.06 227 ARG A CA 1
ATOM 1766 C C . ARG A 1 227 ? 2.637 -13.552 -10.746 1.00 98.06 227 ARG A C 1
ATOM 1768 O O . ARG A 1 227 ? 2.800 -13.211 -9.579 1.00 98.06 227 ARG A O 1
ATOM 1775 N N . ALA A 1 228 ? 1.517 -14.150 -11.151 1.00 98.50 228 ALA A N 1
ATOM 1776 C CA . ALA A 1 228 ? 0.392 -14.406 -10.247 1.00 98.50 228 ALA A CA 1
ATOM 1777 C C . ALA A 1 228 ? 0.801 -15.247 -9.018 1.00 98.50 228 ALA A C 1
ATOM 1779 O O . ALA A 1 228 ? 0.292 -15.031 -7.923 1.00 98.50 228 ALA A O 1
ATOM 1780 N N . ALA A 1 229 ? 1.749 -16.181 -9.178 1.00 98.44 229 ALA A N 1
ATOM 1781 C CA . ALA A 1 229 ? 2.285 -16.972 -8.070 1.00 98.44 229 ALA A CA 1
ATOM 1782 C C . ALA A 1 229 ? 3.011 -16.106 -7.025 1.00 98.44 229 ALA A C 1
ATOM 1784 O O . ALA A 1 229 ? 2.769 -16.272 -5.830 1.00 98.44 229 ALA A O 1
ATOM 1785 N N . THR A 1 230 ? 3.836 -15.146 -7.463 1.00 98.25 230 THR A N 1
ATOM 1786 C CA . THR A 1 230 ? 4.473 -14.154 -6.582 1.00 98.25 230 THR A CA 1
ATOM 1787 C C . THR A 1 230 ? 3.417 -13.352 -5.829 1.00 98.25 230 THR A C 1
ATOM 1789 O O . THR A 1 230 ? 3.496 -13.244 -4.611 1.00 98.25 230 THR A O 1
ATOM 1792 N N . GLY A 1 231 ? 2.365 -12.898 -6.518 1.00 98.06 231 GLY A N 1
ATOM 1793 C CA . GLY A 1 231 ? 1.266 -12.150 -5.905 1.00 98.06 231 GLY A CA 1
ATOM 1794 C C . GLY A 1 231 ? 0.520 -12.944 -4.833 1.00 98.06 231 GLY A C 1
ATOM 1795 O O . GLY A 1 231 ? 0.290 -12.431 -3.744 1.00 98.06 231 GLY A O 1
ATOM 1796 N N . ARG A 1 232 ? 0.194 -14.219 -5.093 1.00 98.62 232 ARG A N 1
ATOM 1797 C CA . ARG A 1 232 ? -0.451 -15.093 -4.096 1.00 98.62 232 ARG A CA 1
ATOM 1798 C C . ARG A 1 232 ? 0.420 -15.291 -2.855 1.00 98.62 232 ARG A C 1
ATOM 1800 O O . ARG A 1 232 ? -0.072 -15.128 -1.741 1.00 98.62 232 ARG A O 1
ATOM 1807 N N . ARG A 1 233 ? 1.709 -15.607 -3.043 1.00 98.38 233 ARG A N 1
ATOM 1808 C CA . ARG A 1 233 ? 2.660 -15.800 -1.932 1.00 98.38 233 ARG A CA 1
ATOM 1809 C C . ARG A 1 233 ? 2.867 -14.510 -1.139 1.00 98.38 233 ARG A C 1
ATOM 1811 O O . ARG A 1 233 ? 2.781 -14.532 0.085 1.00 98.38 233 ARG A O 1
ATOM 1818 N N . GLY A 1 234 ? 3.070 -13.392 -1.835 1.00 96.62 234 GLY A N 1
ATOM 1819 C CA . GLY A 1 234 ? 3.259 -12.074 -1.234 1.00 96.62 234 GLY A CA 1
ATOM 1820 C C . GLY A 1 234 ? 2.037 -11.620 -0.443 1.00 96.62 234 GLY A C 1
ATOM 1821 O O . GLY A 1 234 ? 2.179 -11.207 0.706 1.00 96.62 234 GLY A O 1
ATOM 1822 N N . LEU A 1 235 ? 0.832 -11.768 -1.007 1.00 95.94 235 LEU A N 1
ATOM 1823 C CA . LEU A 1 235 ? -0.416 -11.440 -0.317 1.00 95.94 235 LEU A CA 1
ATOM 1824 C C . LEU A 1 235 ? -0.597 -12.280 0.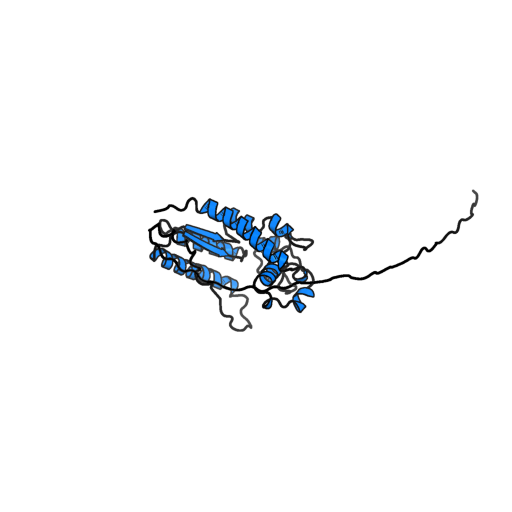948 1.00 95.94 235 LEU A C 1
ATOM 1826 O O . LEU A 1 235 ? -0.868 -11.721 2.006 1.00 95.94 235 LEU A O 1
ATOM 1830 N N . ALA A 1 236 ? -0.420 -13.601 0.855 1.00 97.50 236 ALA A N 1
ATOM 1831 C CA . ALA A 1 236 ? -0.577 -14.497 1.997 1.00 97.50 236 ALA A CA 1
ATOM 1832 C C . ALA A 1 236 ? 0.430 -14.185 3.114 1.00 97.50 236 ALA A C 1
ATOM 1834 O O . ALA A 1 236 ? 0.051 -14.083 4.281 1.00 97.50 236 ALA A O 1
ATOM 1835 N N . LEU A 1 237 ? 1.706 -13.987 2.768 1.00 97.44 237 LEU A N 1
ATOM 1836 C CA . LEU A 1 237 ? 2.745 -13.657 3.740 1.00 97.44 237 LEU A CA 1
ATOM 1837 C C . LEU A 1 237 ? 2.483 -12.300 4.402 1.00 97.44 237 LEU A C 1
ATOM 1839 O O . LEU A 1 237 ? 2.491 -12.202 5.627 1.00 97.44 237 LEU A O 1
ATOM 1843 N N . ARG A 1 238 ? 2.198 -11.265 3.609 1.00 95.75 238 ARG A N 1
ATOM 1844 C CA . ARG A 1 238 ? 1.913 -9.923 4.122 1.00 95.75 238 ARG A CA 1
ATOM 1845 C C . ARG A 1 238 ? 0.656 -9.907 4.995 1.00 95.75 238 ARG A C 1
ATOM 1847 O O . ARG A 1 238 ? 0.680 -9.302 6.061 1.00 95.75 238 ARG A O 1
ATOM 1854 N N . ALA A 1 239 ? -0.399 -10.627 4.609 1.00 95.00 239 ALA A N 1
ATOM 1855 C CA . ALA A 1 239 ? -1.608 -10.770 5.419 1.00 95.00 239 ALA A CA 1
ATOM 1856 C C . ALA A 1 239 ? -1.312 -11.411 6.783 1.00 95.00 239 ALA A C 1
ATOM 1858 O O . ALA A 1 239 ? -1.763 -10.892 7.799 1.00 95.00 239 ALA A O 1
ATOM 1859 N N . ARG A 1 240 ? -0.500 -12.479 6.831 1.00 96.75 240 ARG A N 1
ATOM 1860 C CA . ARG A 1 240 ? -0.078 -13.107 8.099 1.00 96.75 240 ARG A CA 1
ATOM 1861 C C . ARG A 1 240 ? 0.720 -12.148 8.984 1.00 96.75 240 ARG A C 1
ATOM 1863 O O . ARG A 1 240 ? 0.493 -12.100 10.190 1.00 96.75 240 ARG A O 1
ATOM 1870 N N . LEU A 1 241 ? 1.645 -11.387 8.398 1.00 96.12 241 LEU A N 1
ATOM 1871 C CA . LEU A 1 241 ? 2.463 -10.416 9.130 1.00 96.12 241 LEU A CA 1
ATOM 1872 C C . LEU A 1 241 ? 1.613 -9.281 9.711 1.00 96.12 241 LEU A C 1
ATOM 1874 O O . LEU A 1 241 ? 1.746 -8.970 10.891 1.00 96.12 241 LEU A O 1
ATOM 1878 N N . ILE A 1 242 ? 0.714 -8.708 8.908 1.00 94.94 242 ILE A N 1
ATOM 1879 C CA . ILE A 1 242 ? -0.211 -7.656 9.350 1.00 94.94 242 ILE A CA 1
ATOM 1880 C C . ILE A 1 242 ? -1.158 -8.193 10.426 1.00 94.94 242 ILE A C 1
ATOM 1882 O O . ILE A 1 242 ? -1.323 -7.553 11.458 1.00 94.94 242 ILE A O 1
ATOM 1886 N N . ALA A 1 243 ? -1.742 -9.379 10.226 1.00 94.19 243 ALA A N 1
ATOM 1887 C CA . ALA A 1 243 ? -2.652 -9.988 11.193 1.00 94.19 243 ALA A CA 1
ATOM 1888 C C . ALA A 1 243 ? -1.983 -10.188 12.558 1.00 94.19 243 ALA A C 1
ATOM 1890 O O . ALA A 1 243 ? -2.591 -9.882 13.576 1.00 94.19 243 ALA A O 1
ATOM 1891 N N . ARG A 1 244 ? -0.716 -10.623 12.591 1.00 93.94 244 ARG A N 1
ATOM 1892 C CA . ARG A 1 244 ? 0.039 -10.756 13.845 1.00 93.94 244 ARG A CA 1
ATOM 1893 C C . ARG A 1 244 ? 0.157 -9.425 14.590 1.00 93.94 244 ARG A C 1
ATOM 1895 O O . ARG A 1 244 ? -0.066 -9.396 15.794 1.00 93.94 244 ARG A O 1
ATOM 1902 N N . VAL A 1 245 ? 0.482 -8.340 13.882 1.00 93.31 245 VAL A N 1
ATOM 1903 C CA . VAL A 1 245 ? 0.572 -6.997 14.483 1.00 93.31 245 VAL A CA 1
ATOM 1904 C C . VAL A 1 245 ? -0.793 -6.554 15.009 1.00 93.31 245 VAL A C 1
ATOM 1906 O O . VAL A 1 245 ? -0.900 -6.131 16.154 1.00 93.31 245 VAL A O 1
ATOM 1909 N N . LEU A 1 246 ? -1.849 -6.716 14.209 1.00 92.19 246 LEU A N 1
ATOM 1910 C CA . LEU A 1 246 ? -3.204 -6.326 14.597 1.00 92.19 246 LEU A CA 1
ATOM 1911 C C . LEU A 1 246 ? -3.719 -7.102 15.809 1.00 92.19 246 LEU A C 1
ATOM 1913 O O . LEU A 1 246 ? -4.314 -6.498 16.692 1.00 92.19 246 LEU A O 1
ATOM 1917 N N . LEU A 1 247 ? -3.496 -8.415 15.868 1.00 91.19 247 LEU A N 1
ATOM 1918 C CA . LEU A 1 247 ? -3.928 -9.247 16.993 1.00 91.19 247 LEU A CA 1
ATOM 1919 C C . LEU A 1 247 ? -3.177 -8.890 18.279 1.00 91.19 247 LEU A C 1
ATOM 1921 O O . LEU A 1 247 ? -3.802 -8.773 19.329 1.00 91.19 247 LEU A O 1
ATOM 1925 N N . ALA A 1 248 ? -1.865 -8.650 18.185 1.00 90.31 248 ALA A N 1
ATOM 1926 C CA . ALA A 1 248 ? -1.075 -8.180 19.319 1.00 90.31 248 ALA A CA 1
ATOM 1927 C C . ALA A 1 248 ? -1.567 -6.816 19.826 1.00 90.31 248 ALA A C 1
ATOM 1929 O O . ALA A 1 248 ? -1.602 -6.578 21.029 1.00 90.31 248 ALA A O 1
ATOM 1930 N N . GLU A 1 249 ? -1.985 -5.927 18.922 1.00 88.25 249 GLU A N 1
ATOM 1931 C CA . GLU A 1 249 ? -2.522 -4.629 19.314 1.00 88.25 249 GLU A CA 1
ATOM 1932 C C . GLU A 1 249 ? -3.936 -4.737 19.889 1.00 88.25 249 GLU A C 1
ATOM 1934 O O . GLU A 1 249 ? -4.171 -4.204 20.970 1.00 88.25 249 GLU A O 1
ATOM 1939 N N . LEU A 1 250 ? -4.873 -5.423 19.227 1.00 84.38 250 LEU A N 1
ATOM 1940 C CA . LEU A 1 250 ? -6.264 -5.553 19.684 1.00 84.38 250 LEU A CA 1
ATOM 1941 C C . LEU A 1 250 ? -6.384 -6.170 21.083 1.00 84.38 250 LEU A C 1
ATOM 1943 O O . LEU A 1 250 ? -7.370 -5.885 21.770 1.00 84.38 250 LEU A O 1
ATOM 1947 N N . GLY A 1 251 ? -5.396 -6.969 21.494 1.00 77.62 251 GLY A N 1
ATOM 1948 C CA . GLY A 1 251 ? -5.444 -7.747 22.724 1.00 77.62 251 GLY A CA 1
ATOM 1949 C C . GLY A 1 251 ? -6.549 -8.810 22.671 1.00 77.62 251 GLY A C 1
ATOM 1950 O O . GLY A 1 251 ? -7.194 -8.992 21.630 1.00 77.62 251 GLY A O 1
ATOM 1951 N N . PRO A 1 252 ? -6.802 -9.521 23.782 1.00 71.81 252 PRO A N 1
ATOM 1952 C CA . PRO A 1 252 ? -7.895 -10.478 23.839 1.00 71.81 252 PRO A CA 1
ATOM 1953 C C . PRO A 1 252 ? -9.227 -9.805 23.472 1.00 71.81 252 PRO A C 1
ATOM 1955 O O . PRO A 1 252 ? -9.540 -8.669 23.862 1.00 71.81 252 PRO A O 1
ATOM 1958 N N . LEU A 1 253 ? -10.028 -10.508 22.671 1.00 63.53 253 LEU A N 1
ATOM 1959 C CA . LEU A 1 253 ? -11.435 -10.167 22.521 1.00 63.53 253 LEU A CA 1
ATOM 1960 C C . LEU A 1 253 ? -12.049 -10.352 23.906 1.00 63.53 253 LEU A C 1
ATOM 1962 O O . LEU A 1 253 ? -12.073 -11.464 24.421 1.00 63.53 253 LEU A O 1
ATOM 1966 N N . ARG A 1 254 ? -12.485 -9.256 24.534 1.00 61.84 254 ARG A N 1
ATOM 1967 C CA . ARG A 1 254 ? -13.289 -9.362 25.748 1.00 61.84 254 ARG A CA 1
ATOM 1968 C C . ARG A 1 254 ? -14.604 -9.997 25.317 1.00 61.84 254 ARG A C 1
ATOM 1970 O O . ARG A 1 254 ? -15.396 -9.338 24.644 1.00 61.84 254 ARG A O 1
ATOM 1977 N N . THR A 1 255 ? -14.774 -11.278 25.618 1.00 51.03 255 THR A N 1
ATOM 1978 C CA . THR A 1 255 ? -16.086 -11.917 25.626 1.00 51.03 255 THR A CA 1
ATOM 1979 C C . THR A 1 255 ? -16.913 -11.164 26.658 1.00 51.03 255 THR A C 1
ATOM 1981 O O . THR A 1 255 ? -16.477 -11.011 27.799 1.00 51.03 255 THR A O 1
ATOM 1984 N N . ARG A 1 256 ? -18.008 -10.561 26.196 1.00 48.88 256 ARG A N 1
ATOM 1985 C CA . ARG A 1 256 ? -19.046 -10.063 27.094 1.00 48.88 256 ARG A CA 1
ATOM 1986 C C . ARG A 1 256 ? -19.783 -11.248 27.685 1.00 48.88 256 ARG A C 1
ATOM 1988 O O . ARG A 1 256 ? -19.922 -12.240 26.933 1.00 48.88 256 ARG A O 1
#

pLDDT: mean 74.86, std 26.97, range [26.11, 98.62]